Protein AF-A0A2V8QZP0-F1 (afdb_monomer)

Solvent-accessible surface area (backbone atoms only — not comparable to full-atom values): 11797 Å² total; per-residue (Å²): 139,81,80,76,81,73,73,75,82,73,82,75,79,54,75,49,91,74,55,68,73,47,36,51,50,30,54,48,56,40,42,77,55,70,43,57,83,94,35,52,32,33,39,36,28,61,41,45,89,86,28,55,39,43,38,50,56,42,67,41,54,9,53,29,50,39,47,37,36,76,74,65,54,32,34,52,33,34,44,45,53,58,92,28,34,65,52,49,50,50,18,44,68,59,24,88,65,75,49,36,79,39,35,47,73,50,57,72,71,51,45,45,17,42,33,50,70,27,51,31,36,42,31,25,82,46,72,68,46,44,46,22,25,22,38,71,15,32,29,44,32,39,42,26,28,57,56,61,95,82,67,53,48,54,37,96,54,49,43,83,46,72,40,72,48,95,73,46,63,57,66,50,44,62,61,93,73,82,51,55,27,39,71,64,57,49,36,67,60,54,41,55,52,49,50,53,54,46,54,77,64,66,82,52,77,75,58,54,64,61,58,67,77,70,112

Sequence (215 aa):
LDGSSSSEPGEPRISLEVSERRQDFARGLLREHGARLERPLVALCPGSTNSRAKRWPAERFAALADMLVERAGAEVFLVGAGEELDVSREVARGMRNRPAVLTGRTDLAQTAALLSVADLLVTNDTGPAHVAAAVGCPVVVIFGPTNPATTRPLSPLAEVVRRPPDCAPCMLRDCPIDHRCMTAITAEEVFGRSLAALGARGVSRDSRRKLEVAR

Radius of gyration: 18.01 Å; Cα contacts (8 Å, |Δi|>4): 389; chains: 1; bounding box: 65×31×57 Å

Secondary structure (DSSP, 8-state):
------PPPPPPPP-----HHHHHHHHHHHHHTT--TTS-EEEEE---SS-GGG---HHHHHHHHHHHHHHH-PEEEE---GGGHHHHHHHHHH-SSPPEE-TTSS-HHHHHHHHHH-SEEEEESSHHHHHHHHTT--EEEEESSS-HHHHS---TTEEEEE---TT-S---SS-SS--HHHHTS-HHHHHHHHHHHHHHTTT-HHHHHHHHS--

Foldseek 3Di:
DDDPPPDDPDFDAAADDADPVLLVVLVVVQVVLPADLVAAEEEEEQDDDQAPLQRQQLLLLQVLVQCCCPPRVYAYEYEEAQSRQVSLVSNQVNHPDHHHYCYNVDDPSSLLSNLLSHQEYEYELDDSQQSNSRSVHQYEYEDFQDDCVVRHHPHPSYHYDWDYDPCHVVVHSDDPDDSCGNVVGGSVNSNVVVVVSSVVVPDPPVPVVVVVVVD

Nearest PDB structures (foldseek):
  1psw-assembly1_A  TM=8.890E-01  e=3.751E-13  Escherichia coli
  3tov-assembly2_B  TM=8.920E-01  e=7.766E-13  Veillonella parvula DSM 2008
  3tov-assembly1_A  TM=8.521E-01  e=1.708E-12  Veillonella parvula DSM 2008
  3ot5-assembly5_A  TM=6.742E-01  e=9.490E-04  Listeria monocytogenes EGD-e
  3ot5-assembly6_D  TM=6.690E-01  e=9.490E-04  Listeria monocytogenes EGD-e

Mean predicted aligned error: 6.4 Å

Structure (mmCIF, N/CA/C/O backbone):
data_AF-A0A2V8QZP0-F1
#
_entry.id   AF-A0A2V8QZP0-F1
#
loop_
_atom_site.group_PDB
_atom_site.id
_atom_site.type_symbol
_atom_site.label_atom_id
_atom_site.label_alt_id
_atom_site.label_comp_id
_atom_site.label_asym_id
_atom_site.label_entity_id
_atom_site.label_seq_id
_atom_site.pdbx_PDB_ins_code
_atom_site.Cartn_x
_atom_site.Cartn_y
_atom_site.Cartn_z
_atom_site.occupancy
_atom_site.B_iso_or_equiv
_atom_site.auth_seq_id
_atom_site.auth_comp_id
_atom_site.auth_asym_id
_atom_site.auth_atom_id
_atom_site.pdbx_PDB_model_num
ATOM 1 N N . LEU A 1 1 ? 46.393 0.244 24.834 1.00 40.06 1 LEU A N 1
ATOM 2 C CA . LEU A 1 1 ? 45.840 0.060 23.471 1.00 40.06 1 LEU A CA 1
ATOM 3 C C . LEU A 1 1 ? 44.415 -0.426 23.638 1.00 40.06 1 LEU A C 1
ATOM 5 O O . LEU A 1 1 ? 44.126 -1.615 23.581 1.00 40.06 1 LEU A O 1
ATOM 9 N N . ASP A 1 2 ? 43.561 0.518 23.979 1.00 36.75 2 ASP A N 1
ATOM 10 C CA . ASP A 1 2 ? 42.253 0.302 24.558 1.00 36.75 2 ASP A CA 1
ATOM 11 C C . ASP A 1 2 ? 41.301 0.588 23.403 1.00 36.75 2 ASP A C 1
ATOM 13 O O . ASP A 1 2 ? 41.035 1.738 23.060 1.00 36.75 2 ASP A O 1
ATOM 17 N N . GLY A 1 3 ? 40.923 -0.481 22.701 1.00 40.66 3 GLY A N 1
ATOM 18 C CA . GLY A 1 3 ? 40.009 -0.419 21.572 1.00 40.66 3 GLY A CA 1
ATOM 19 C C . GLY A 1 3 ? 38.643 0.033 22.060 1.00 40.66 3 GLY A C 1
ATOM 20 O O . GLY A 1 3 ? 37.865 -0.765 22.582 1.00 40.66 3 GLY A O 1
ATOM 21 N N . SER A 1 4 ? 38.363 1.322 21.904 1.00 43.34 4 SER A N 1
ATOM 22 C CA . SER A 1 4 ? 37.028 1.875 22.027 1.00 43.34 4 SER A CA 1
ATOM 23 C C . SER A 1 4 ? 36.129 1.190 20.999 1.00 43.34 4 SER A C 1
ATOM 25 O O . SER A 1 4 ? 36.206 1.429 19.798 1.00 43.34 4 SER A O 1
ATOM 27 N N . SER A 1 5 ? 35.270 0.305 21.501 1.00 46.94 5 SER A N 1
ATOM 28 C CA . SER A 1 5 ? 34.073 -0.172 20.818 1.00 46.94 5 SER A CA 1
ATOM 29 C C . SER A 1 5 ? 33.200 1.041 20.492 1.00 46.94 5 SER A C 1
ATOM 31 O O . SER A 1 5 ? 32.359 1.455 21.294 1.00 46.94 5 SER A O 1
ATOM 33 N N . SER A 1 6 ? 33.424 1.636 19.324 1.00 41.91 6 SER A N 1
ATOM 34 C CA . SER A 1 6 ? 32.504 2.576 18.701 1.00 41.91 6 SER A CA 1
ATOM 35 C C . SER A 1 6 ? 31.184 1.842 18.468 1.00 41.91 6 SER A C 1
ATOM 37 O O . SER A 1 6 ? 31.080 1.010 17.568 1.00 41.91 6 SER A O 1
ATOM 39 N N . SER A 1 7 ? 30.196 2.102 19.322 1.00 46.09 7 SER A N 1
ATOM 40 C CA . SER A 1 7 ? 28.816 1.714 19.056 1.00 46.09 7 SER A CA 1
ATOM 41 C C . SER A 1 7 ? 28.390 2.412 17.770 1.00 46.09 7 SER A C 1
ATOM 43 O O . SER A 1 7 ? 28.508 3.633 17.653 1.00 46.09 7 SER A O 1
ATOM 45 N N . GLU A 1 8 ? 27.957 1.638 16.776 1.00 50.88 8 GLU A N 1
ATOM 46 C CA . GLU A 1 8 ? 27.361 2.225 15.584 1.00 50.88 8 GLU A CA 1
ATOM 47 C C . GLU A 1 8 ? 26.166 3.092 16.014 1.00 50.88 8 GLU A C 1
ATOM 49 O O . GLU A 1 8 ? 25.355 2.646 16.836 1.00 50.88 8 GLU A O 1
ATOM 54 N N . PRO A 1 9 ? 26.046 4.339 15.524 1.00 54.78 9 PRO A N 1
ATOM 55 C CA . PRO A 1 9 ? 24.895 5.169 15.837 1.00 54.78 9 PRO A CA 1
ATOM 56 C C . PRO A 1 9 ? 23.624 4.446 15.378 1.00 54.78 9 PRO A C 1
ATOM 58 O O . PRO A 1 9 ? 23.475 4.120 14.202 1.00 54.78 9 PRO A O 1
ATOM 61 N N . GLY A 1 10 ? 22.728 4.159 16.328 1.00 67.50 10 GLY A N 1
ATOM 62 C CA . GLY A 1 10 ? 21.487 3.438 16.059 1.00 67.50 10 GLY A CA 1
ATOM 63 C C . GLY A 1 10 ? 20.650 4.127 14.980 1.00 67.50 10 GLY A C 1
ATOM 64 O O . GLY A 1 10 ? 20.588 5.355 14.923 1.00 67.50 10 GLY A O 1
ATOM 65 N N . GLU A 1 11 ? 20.004 3.329 14.128 1.00 72.00 11 GLU A N 1
ATOM 66 C CA . GLU A 1 11 ? 19.194 3.827 13.014 1.00 72.00 11 GLU A CA 1
ATOM 67 C C . GLU A 1 11 ? 18.140 4.853 13.493 1.00 72.00 11 GLU A C 1
ATOM 69 O O . GLU A 1 11 ? 17.426 4.583 14.471 1.00 72.00 11 GLU A O 1
ATOM 74 N N . PRO A 1 12 ? 18.030 6.033 12.844 1.00 77.81 12 PRO A N 1
ATOM 75 C CA . PRO A 1 12 ? 17.095 7.069 13.260 1.00 77.81 12 PRO A CA 1
ATOM 76 C C . PRO A 1 12 ? 15.652 6.559 13.277 1.00 77.81 12 PRO A C 1
ATOM 78 O O . PRO A 1 12 ? 15.183 5.910 12.342 1.00 77.81 12 PRO A O 1
ATOM 81 N N . ARG A 1 13 ? 14.929 6.887 14.354 1.00 78.25 13 ARG A N 1
ATOM 82 C CA . ARG A 1 13 ? 13.517 6.531 14.530 1.00 78.25 13 ARG A CA 1
ATOM 83 C C . ARG A 1 13 ? 12.633 7.711 14.161 1.00 78.25 13 ARG A C 1
ATOM 85 O O . ARG A 1 13 ? 12.746 8.778 14.757 1.00 78.25 13 ARG A O 1
ATOM 92 N N . ILE A 1 14 ? 11.740 7.498 13.202 1.00 87.06 14 ILE A N 1
ATOM 93 C CA . ILE A 1 14 ? 10.705 8.464 12.831 1.00 87.06 14 ILE A CA 1
ATOM 94 C C . ILE A 1 14 ? 9.436 8.094 13.598 1.00 87.06 14 ILE A C 1
ATOM 96 O O . ILE A 1 14 ? 9.020 6.938 13.564 1.00 87.06 14 ILE A O 1
ATOM 100 N N . SER A 1 15 ? 8.816 9.062 14.270 1.00 93.06 15 SER A N 1
ATOM 101 C CA . SER A 1 15 ? 7.523 8.876 14.928 1.00 93.06 15 SER A CA 1
ATOM 102 C C . SER A 1 15 ? 6.573 10.040 14.651 1.00 93.06 15 SER A C 1
ATOM 104 O O . SER A 1 15 ? 6.988 11.191 14.510 1.00 93.06 15 SER A O 1
ATOM 106 N N . LEU A 1 16 ? 5.282 9.727 14.562 1.00 94.50 16 LEU A N 1
ATOM 107 C CA . LEU A 1 16 ? 4.189 10.684 14.450 1.00 94.50 16 LEU A CA 1
ATOM 108 C C . LEU A 1 16 ? 3.042 10.229 15.351 1.00 94.50 16 LEU A C 1
ATOM 110 O O . LEU A 1 16 ? 2.446 9.174 15.132 1.00 94.50 16 LEU A O 1
ATOM 114 N N . GLU A 1 17 ? 2.704 11.046 16.343 1.00 95.19 17 GLU A N 1
ATOM 115 C CA . GLU A 1 17 ? 1.567 10.774 17.217 1.00 95.19 17 GLU A CA 1
ATOM 116 C C . GLU A 1 17 ? 0.247 11.164 16.545 1.00 95.19 17 GLU A C 1
ATOM 118 O O . GLU A 1 17 ? 0.087 12.253 15.986 1.00 95.19 17 GLU A O 1
ATOM 123 N N . VAL A 1 18 ? -0.731 10.262 16.622 1.00 97.06 18 VAL A N 1
ATOM 124 C CA . VAL A 1 18 ? -2.088 10.488 16.120 1.00 97.06 18 VAL A CA 1
ATOM 125 C C . VAL A 1 18 ? -3.048 10.462 17.300 1.00 97.06 18 VAL A C 1
ATOM 127 O O . VAL A 1 18 ? -3.225 9.418 17.927 1.00 97.06 18 VAL A O 1
ATOM 130 N N . SER A 1 19 ? -3.693 11.599 17.569 1.00 97.88 19 SER A N 1
ATOM 131 C CA . SER A 1 19 ? -4.652 11.742 18.669 1.00 97.88 19 SER A CA 1
ATOM 132 C C . SER A 1 19 ? -5.837 10.781 18.555 1.00 97.88 19 SER A C 1
ATOM 134 O O . SER A 1 19 ? -6.269 10.443 17.451 1.00 97.88 19 SER A O 1
ATOM 136 N N . GLU A 1 20 ? -6.423 10.407 19.693 1.00 97.75 20 GLU A N 1
ATOM 137 C CA . GLU A 1 20 ? -7.605 9.534 19.755 1.00 97.75 20 GLU A CA 1
ATOM 138 C C . GLU A 1 20 ? -8.746 10.036 18.870 1.00 97.75 20 GLU A C 1
ATOM 140 O O . GLU A 1 20 ? -9.264 9.281 18.055 1.00 97.75 20 GLU A O 1
ATOM 145 N N . ARG A 1 21 ? -9.041 11.344 18.905 1.00 98.31 21 ARG A N 1
ATOM 146 C CA . ARG A 1 21 ? -10.053 11.967 18.036 1.00 98.31 21 ARG A CA 1
ATOM 147 C C . ARG A 1 21 ? -9.825 11.673 16.548 1.00 98.31 21 ARG A C 1
ATOM 149 O O . ARG A 1 21 ? -10.784 11.462 15.808 1.00 98.31 21 ARG A O 1
ATOM 156 N N . ARG A 1 22 ? -8.569 11.684 16.085 1.00 98.25 22 ARG A N 1
ATOM 157 C CA . ARG A 1 22 ? -8.230 11.365 14.687 1.00 98.25 22 ARG A CA 1
ATOM 158 C C . ARG A 1 22 ? -8.355 9.869 14.411 1.00 98.25 22 ARG A C 1
ATOM 160 O O . ARG A 1 22 ? -8.855 9.493 13.355 1.00 98.25 22 ARG A O 1
ATOM 167 N N . GLN A 1 23 ? -7.955 9.022 15.355 1.00 98.31 23 GLN A N 1
ATOM 168 C CA . GLN A 1 23 ? -8.141 7.577 15.233 1.00 98.31 23 GLN A CA 1
ATOM 169 C C .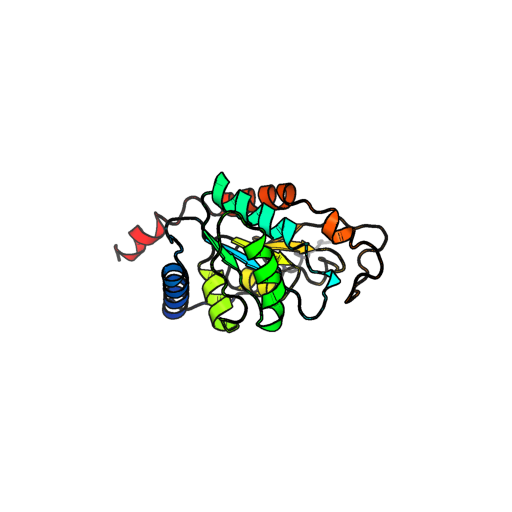 GLN A 1 23 ? -9.630 7.192 15.190 1.00 98.31 23 GLN A C 1
ATOM 171 O O . GLN A 1 23 ? -10.025 6.334 14.405 1.00 98.31 23 GLN A O 1
ATOM 176 N N . ASP A 1 24 ? -10.475 7.848 15.984 1.00 98.31 24 ASP A N 1
ATOM 177 C CA . ASP A 1 24 ? -11.920 7.616 15.995 1.00 98.31 24 ASP A CA 1
ATOM 178 C C . ASP A 1 24 ? -12.590 8.094 14.715 1.00 98.31 24 ASP A C 1
ATOM 180 O O . ASP A 1 24 ? -13.448 7.388 14.183 1.00 98.31 24 ASP A O 1
ATOM 184 N N . PHE A 1 25 ? -12.142 9.225 14.164 1.00 98.31 25 PHE A N 1
ATOM 185 C CA . PHE A 1 25 ? -12.517 9.635 12.813 1.00 98.31 25 PHE A CA 1
ATOM 186 C C . PHE A 1 25 ? -12.185 8.538 11.791 1.00 98.31 25 PHE A C 1
ATOM 188 O O . PHE A 1 25 ? -13.056 8.143 11.020 1.00 98.31 25 PHE A O 1
ATOM 195 N N . ALA A 1 26 ? -10.963 7.997 11.813 1.00 98.56 26 ALA A N 1
ATOM 196 C CA . ALA A 1 26 ? -10.543 6.946 10.888 1.00 98.56 26 ALA A CA 1
ATOM 197 C C . ALA A 1 26 ? -11.390 5.669 11.027 1.00 98.56 26 ALA A C 1
ATOM 199 O O . ALA A 1 26 ? -11.868 5.127 10.031 1.00 98.56 26 ALA A O 1
ATOM 200 N N . ARG A 1 27 ? -11.647 5.217 12.261 1.00 98.50 27 ARG A N 1
ATOM 201 C CA . ARG A 1 27 ? -12.537 4.076 12.544 1.00 98.50 27 ARG A CA 1
ATOM 202 C C . ARG A 1 27 ? -13.970 4.335 12.078 1.00 98.50 27 ARG A C 1
ATOM 204 O O . ARG A 1 27 ? -14.604 3.428 11.544 1.00 98.50 27 ARG A O 1
ATOM 211 N N . GLY A 1 28 ? -14.480 5.549 12.283 1.00 98.44 28 GLY A N 1
ATOM 212 C CA . GLY A 1 28 ? -15.799 5.975 11.818 1.00 98.44 28 GLY A CA 1
ATOM 213 C C . GLY A 1 28 ? -15.907 5.927 10.298 1.00 98.44 28 GLY A C 1
ATOM 214 O O . GLY A 1 28 ? -16.814 5.282 9.779 1.00 98.44 28 GLY A O 1
ATOM 215 N N . LEU A 1 29 ? -14.928 6.509 9.602 1.00 98.38 29 LEU A N 1
ATOM 216 C CA . LEU A 1 29 ? -14.854 6.506 8.144 1.00 98.38 29 LEU A CA 1
ATOM 217 C C . LEU A 1 29 ? -14.801 5.078 7.584 1.00 98.38 29 LEU A C 1
ATOM 219 O O . LEU A 1 29 ? -15.512 4.764 6.635 1.00 98.38 29 LEU A O 1
ATOM 223 N N . LEU A 1 30 ? -14.003 4.191 8.183 1.00 98.31 30 LEU A N 1
ATOM 224 C CA . LEU A 1 30 ? -13.930 2.788 7.765 1.00 98.31 30 LEU A CA 1
ATOM 225 C C . LEU A 1 30 ? -15.268 2.055 7.960 1.00 98.31 30 LEU A C 1
ATOM 227 O O . LEU A 1 30 ? -15.710 1.357 7.046 1.00 98.31 30 LEU A O 1
ATOM 231 N N . ARG A 1 31 ? -15.951 2.249 9.099 1.00 97.81 31 ARG A N 1
ATOM 232 C CA . ARG A 1 31 ? -17.287 1.663 9.335 1.00 97.81 31 ARG A CA 1
ATOM 233 C C . ARG A 1 31 ? -18.337 2.181 8.361 1.00 97.81 31 ARG A C 1
ATOM 235 O O . ARG A 1 31 ? -19.138 1.392 7.874 1.00 97.81 31 ARG A O 1
ATOM 242 N N . GLU A 1 32 ? -18.328 3.479 8.063 1.00 97.56 32 GLU A N 1
ATOM 243 C CA . GLU A 1 32 ? -19.230 4.088 7.075 1.00 97.56 32 GLU A CA 1
ATOM 244 C C . GLU A 1 32 ? -19.082 3.427 5.695 1.00 97.56 32 GLU A C 1
ATOM 246 O O . GLU A 1 32 ? -20.052 3.297 4.953 1.00 97.56 32 GLU A O 1
ATOM 251 N N . HIS A 1 33 ? -17.881 2.931 5.385 1.00 96.69 33 HIS A N 1
ATOM 252 C CA . HIS A 1 33 ? -17.576 2.212 4.149 1.00 96.69 33 HIS A CA 1
ATOM 253 C C . HIS A 1 33 ? -17.658 0.683 4.285 1.00 96.69 33 HIS A C 1
ATOM 255 O O . HIS A 1 33 ? -17.172 -0.035 3.414 1.00 96.69 33 HIS A O 1
ATOM 261 N N . GLY A 1 34 ? -18.291 0.180 5.349 1.00 94.75 34 GLY A N 1
ATOM 262 C CA . GLY A 1 34 ? -18.627 -1.235 5.518 1.00 94.75 34 GLY A CA 1
ATOM 263 C C . GLY A 1 34 ? -17.557 -2.101 6.185 1.00 94.75 34 GLY A C 1
ATOM 264 O O . GLY A 1 34 ? -17.762 -3.308 6.302 1.00 94.75 34 GLY A O 1
ATOM 265 N N . ALA A 1 35 ? -16.445 -1.525 6.653 1.00 96.25 35 ALA A N 1
ATOM 266 C CA . ALA A 1 35 ? -15.401 -2.300 7.318 1.00 96.25 35 ALA A CA 1
ATOM 267 C C . ALA A 1 35 ? -15.848 -2.778 8.711 1.00 96.25 35 ALA A C 1
ATOM 269 O O . ALA A 1 35 ? -16.302 -1.992 9.550 1.00 96.25 35 ALA A O 1
ATOM 270 N N . ARG A 1 36 ? -15.644 -4.067 8.988 1.00 96.25 36 ARG A N 1
ATOM 271 C CA . ARG A 1 36 ? -15.791 -4.674 10.321 1.00 96.25 36 ARG A CA 1
ATOM 272 C C . ARG A 1 36 ? -14.497 -4.509 11.112 1.00 96.25 36 ARG A C 1
ATOM 274 O O . ARG A 1 36 ? -13.497 -5.153 10.809 1.00 96.25 36 ARG A O 1
ATOM 281 N N . LEU A 1 37 ? -14.503 -3.648 12.126 1.00 95.31 37 LEU A N 1
ATOM 282 C CA . LEU A 1 37 ? -13.277 -3.254 12.836 1.00 95.31 37 LEU A CA 1
ATOM 283 C C . LEU A 1 37 ? -12.700 -4.339 13.756 1.00 95.31 37 LEU A C 1
ATOM 285 O O . LEU A 1 37 ? -11.592 -4.187 14.265 1.00 95.31 37 LEU A O 1
ATOM 289 N N . GLU A 1 38 ? -13.448 -5.412 13.994 1.00 94.75 38 GLU A N 1
ATOM 290 C CA . GLU A 1 38 ? -13.000 -6.588 14.742 1.00 94.75 38 GLU A CA 1
ATOM 291 C C . GLU A 1 38 ? -12.061 -7.470 13.905 1.00 94.75 38 GLU A C 1
ATOM 293 O O . GLU A 1 38 ? -11.376 -8.338 14.447 1.00 94.75 38 GLU A O 1
ATOM 298 N N . ARG A 1 39 ? -12.032 -7.260 12.584 1.00 95.88 39 ARG A N 1
ATOM 299 C CA . ARG A 1 39 ? -11.162 -7.963 11.640 1.00 95.88 39 ARG A CA 1
ATOM 300 C C . ARG A 1 39 ? -9.858 -7.195 11.414 1.00 95.88 39 ARG A C 1
ATOM 302 O O . ARG A 1 39 ? -9.819 -5.985 11.640 1.00 95.88 39 ARG A O 1
ATOM 309 N N . PRO A 1 40 ? -8.797 -7.864 10.929 1.00 98.00 40 PRO A N 1
ATOM 310 C CA . PRO A 1 40 ? -7.577 -7.178 10.522 1.00 98.00 40 PRO A CA 1
ATOM 311 C C . PRO A 1 40 ? -7.869 -6.117 9.455 1.00 98.00 40 PRO A C 1
ATOM 313 O O . PRO A 1 40 ? -8.450 -6.427 8.416 1.00 98.00 40 PRO A O 1
ATOM 316 N N . LEU A 1 41 ? -7.461 -4.876 9.701 1.00 98.62 41 LEU A N 1
ATOM 317 C CA . LEU A 1 41 ? -7.643 -3.759 8.777 1.00 98.62 41 LEU A CA 1
ATOM 318 C C . LEU A 1 41 ? -6.396 -3.619 7.898 1.00 98.62 41 LEU A C 1
ATOM 320 O O . LEU A 1 41 ? -5.323 -3.297 8.409 1.00 98.62 41 LEU A O 1
ATOM 324 N N . VAL A 1 42 ? -6.516 -3.825 6.588 1.00 98.75 42 VAL A N 1
ATOM 325 C CA . VAL A 1 42 ? -5.375 -3.758 5.663 1.00 98.75 42 VAL A CA 1
ATOM 326 C C . VAL A 1 42 ? -5.565 -2.633 4.653 1.00 98.75 42 VAL A C 1
ATOM 328 O O . VAL A 1 42 ? -6.488 -2.646 3.838 1.00 98.75 42 VAL A O 1
ATOM 331 N N . ALA A 1 43 ? -4.655 -1.665 4.692 1.00 98.81 43 ALA A N 1
ATOM 332 C CA . ALA A 1 43 ? -4.574 -0.604 3.702 1.00 98.81 43 ALA A CA 1
ATOM 333 C C . ALA A 1 43 ? -3.760 -1.078 2.492 1.00 98.81 43 ALA A C 1
ATOM 335 O O . ALA A 1 43 ? -2.682 -1.653 2.657 1.00 98.81 43 ALA A O 1
ATOM 336 N N . LEU A 1 44 ? -4.219 -0.768 1.281 1.00 98.88 44 LEU A N 1
ATOM 337 C CA . LEU A 1 44 ? -3.412 -0.869 0.066 1.00 98.88 44 LEU A CA 1
ATOM 338 C C . LEU A 1 44 ? -3.224 0.519 -0.548 1.00 98.88 44 LEU A C 1
ATOM 340 O O . LEU A 1 44 ? -4.173 1.297 -0.655 1.00 98.88 44 LEU A O 1
ATOM 344 N N . CYS A 1 45 ? -2.006 0.815 -0.991 1.00 98.56 45 CYS A N 1
ATOM 345 C CA . CYS A 1 45 ? -1.689 2.033 -1.732 1.00 98.56 45 CYS A CA 1
ATOM 346 C C . CYS A 1 45 ? -1.055 1.662 -3.085 1.00 98.56 45 CYS A C 1
ATOM 348 O O . CYS A 1 45 ? 0.171 1.545 -3.185 1.00 98.56 45 CYS A O 1
ATOM 350 N N . PRO A 1 46 ? -1.878 1.443 -4.131 1.00 98.19 46 PRO A N 1
ATOM 351 C CA . PRO A 1 46 ? -1.399 1.002 -5.441 1.00 98.19 46 PRO A CA 1
ATOM 352 C C . PRO A 1 46 ? -0.818 2.140 -6.292 1.00 98.19 46 PRO A C 1
ATOM 354 O O . PRO A 1 46 ? -0.195 1.902 -7.328 1.00 98.19 46 PRO A O 1
ATOM 357 N N . GLY A 1 47 ? -1.019 3.383 -5.854 1.00 97.12 47 GLY A N 1
ATOM 358 C CA . GLY A 1 47 ? -0.604 4.597 -6.534 1.00 97.12 47 GLY A CA 1
ATOM 359 C C . GLY A 1 47 ? 0.902 4.846 -6.576 1.00 97.12 47 GLY A C 1
ATOM 360 O O . GLY A 1 47 ? 1.688 4.331 -5.779 1.00 97.12 47 GLY A O 1
ATOM 361 N N . SER A 1 48 ? 1.287 5.656 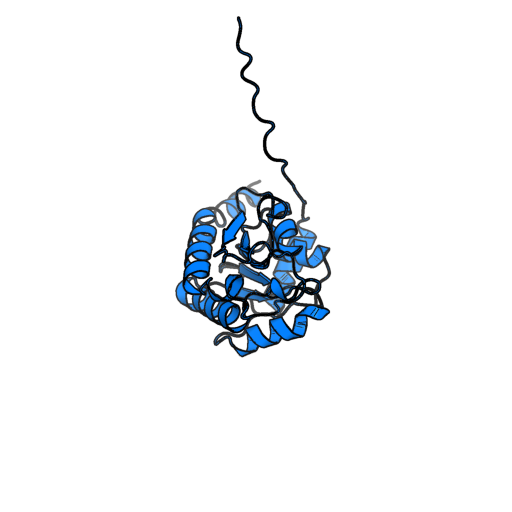-7.562 1.00 95.94 48 SER A N 1
ATOM 362 C CA . SER A 1 48 ? 2.504 6.467 -7.531 1.00 95.94 48 SER A CA 1
ATOM 363 C C . SER A 1 48 ? 2.382 7.561 -8.592 1.00 95.94 48 SER A C 1
ATOM 365 O O . SER A 1 48 ? 2.441 7.270 -9.793 1.00 95.94 48 SER A O 1
ATOM 367 N N . THR A 1 49 ? 2.155 8.812 -8.191 1.00 89.25 49 THR A N 1
ATOM 368 C CA . THR A 1 49 ? 1.980 9.941 -9.132 1.00 89.25 49 THR A CA 1
ATOM 369 C C . THR A 1 49 ? 3.270 10.296 -9.880 1.00 89.25 49 THR A C 1
ATOM 371 O O . THR A 1 49 ? 3.275 10.411 -11.107 1.00 89.25 49 THR A O 1
ATOM 374 N N . ASN A 1 50 ? 4.386 10.423 -9.156 1.00 85.31 50 ASN A N 1
ATOM 375 C CA . ASN A 1 50 ? 5.638 10.967 -9.700 1.00 85.31 50 ASN A CA 1
ATOM 376 C C . ASN A 1 50 ? 6.572 9.916 -10.318 1.00 85.31 50 ASN A C 1
ATOM 378 O O . ASN A 1 50 ? 7.561 10.283 -10.947 1.00 85.31 50 ASN A O 1
ATOM 382 N N . SER A 1 51 ? 6.277 8.622 -10.165 1.00 92.00 51 SER A N 1
ATOM 383 C CA . SER A 1 51 ? 7.058 7.532 -10.761 1.00 92.00 51 SER A CA 1
ATOM 384 C C . SER A 1 51 ? 6.161 6.326 -11.042 1.00 92.00 51 SER A C 1
ATOM 386 O O . SER A 1 51 ? 5.979 5.441 -10.210 1.00 92.00 51 SER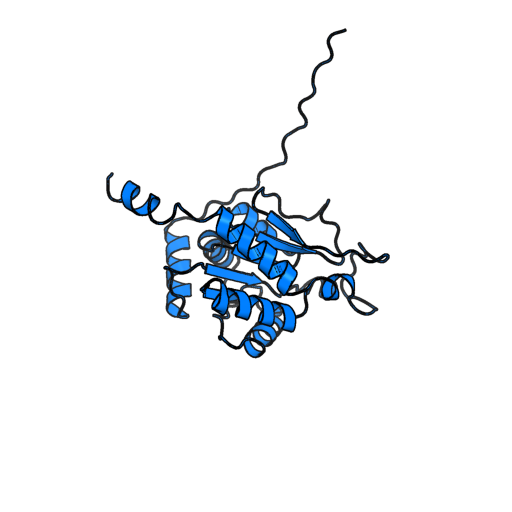 A O 1
ATOM 388 N N . ARG A 1 52 ? 5.582 6.281 -12.246 1.00 95.31 52 ARG A N 1
ATOM 389 C CA . ARG A 1 52 ? 4.731 5.166 -12.691 1.00 95.31 52 ARG A CA 1
ATOM 390 C C . ARG A 1 52 ? 5.492 3.840 -12.744 1.00 95.31 52 ARG A C 1
ATOM 392 O O . ARG A 1 52 ? 4.886 2.802 -12.511 1.00 95.31 52 ARG A O 1
ATOM 399 N N . ALA A 1 53 ? 6.811 3.877 -12.939 1.00 97.25 53 ALA A N 1
ATOM 400 C CA . ALA A 1 53 ? 7.696 2.714 -12.845 1.00 97.25 53 ALA A CA 1
ATOM 401 C C . ALA A 1 53 ? 7.767 2.084 -11.438 1.00 97.25 53 ALA A C 1
ATOM 403 O O . ALA A 1 53 ? 8.367 1.029 -11.272 1.00 97.25 53 ALA A O 1
ATOM 404 N N . LYS A 1 54 ? 7.209 2.725 -10.403 1.00 97.50 54 LYS A N 1
ATOM 405 C CA . LYS A 1 54 ? 7.056 2.120 -9.072 1.00 97.50 54 LYS A CA 1
ATOM 406 C C . LYS A 1 54 ? 5.733 1.389 -8.894 1.00 97.50 54 LYS A C 1
ATOM 408 O O . LYS A 1 54 ? 5.554 0.757 -7.860 1.00 97.50 54 LYS A O 1
ATOM 413 N N . ARG A 1 55 ? 4.781 1.524 -9.822 1.00 97.81 55 ARG A N 1
ATOM 414 C CA . ARG A 1 55 ? 3.445 0.947 -9.656 1.00 97.81 55 ARG A CA 1
ATOM 415 C C . ARG A 1 55 ? 3.520 -0.553 -9.864 1.00 97.81 55 ARG A C 1
ATOM 417 O O . ARG A 1 55 ? 3.745 -1.018 -10.981 1.00 97.81 55 ARG A O 1
ATOM 424 N N . TRP A 1 56 ? 3.322 -1.305 -8.790 1.00 98.62 56 TRP A N 1
ATOM 425 C CA . TRP A 1 56 ? 3.087 -2.732 -8.919 1.00 98.62 56 TRP A CA 1
ATOM 426 C C . TRP A 1 56 ? 1.760 -2.951 -9.666 1.00 98.62 56 TRP A C 1
ATOM 428 O O . TRP A 1 56 ? 0.828 -2.170 -9.447 1.00 98.62 56 TRP A O 1
ATOM 438 N N . PRO A 1 57 ? 1.665 -3.943 -10.572 1.00 98.44 57 PRO A N 1
ATOM 439 C CA . PRO A 1 57 ? 0.489 -4.100 -11.421 1.00 98.44 57 PRO A CA 1
ATOM 440 C C . PRO A 1 57 ? -0.821 -4.203 -10.626 1.00 98.44 57 PRO A C 1
ATOM 442 O O . PRO A 1 57 ? -0.884 -4.871 -9.587 1.00 98.44 57 PRO A O 1
ATOM 445 N N . ALA A 1 58 ? -1.870 -3.531 -11.107 1.00 98.50 58 ALA A N 1
ATOM 446 C CA . ALA A 1 58 ? -3.146 -3.415 -10.402 1.00 98.50 58 ALA A CA 1
ATOM 447 C C . ALA A 1 58 ? -3.816 -4.782 -10.197 1.00 98.50 58 ALA A C 1
ATOM 449 O O . ALA A 1 58 ? -4.369 -5.054 -9.131 1.00 98.50 58 ALA A O 1
ATOM 450 N N . GLU A 1 59 ? -3.692 -5.680 -11.172 1.00 98.56 59 GLU A N 1
ATOM 451 C CA . GLU A 1 59 ? -4.188 -7.051 -11.093 1.00 98.56 59 GLU A CA 1
ATOM 452 C C . GLU A 1 59 ? -3.526 -7.849 -9.960 1.00 98.56 59 GLU A C 1
ATOM 454 O O . GLU A 1 59 ? -4.160 -8.713 -9.354 1.00 98.56 59 GLU A O 1
ATOM 459 N N . ARG A 1 60 ? -2.276 -7.526 -9.602 1.00 98.69 60 ARG A N 1
ATOM 460 C CA . ARG A 1 60 ? -1.575 -8.182 -8.490 1.00 98.69 60 ARG A CA 1
ATOM 461 C C . ARG A 1 60 ? -2.003 -7.637 -7.141 1.00 98.69 60 ARG A C 1
ATOM 463 O O . ARG A 1 60 ? -2.169 -8.419 -6.208 1.00 98.69 60 ARG A O 1
ATOM 470 N N . PHE A 1 61 ? -2.251 -6.330 -7.048 1.00 98.81 61 PHE A N 1
ATOM 471 C CA . PHE A 1 61 ? -2.912 -5.755 -5.877 1.00 98.81 61 PHE A CA 1
ATOM 472 C C . PHE A 1 61 ? -4.305 -6.356 -5.674 1.00 98.81 61 PHE A C 1
ATOM 474 O O . PHE A 1 61 ? -4.643 -6.697 -4.544 1.00 98.81 61 PHE A O 1
ATOM 481 N N . ALA A 1 62 ? -5.084 -6.540 -6.742 1.00 98.75 62 ALA A N 1
ATOM 482 C CA . ALA A 1 62 ? -6.403 -7.161 -6.662 1.00 98.75 62 ALA A CA 1
ATOM 483 C C . ALA A 1 62 ? -6.327 -8.620 -6.181 1.00 98.75 62 ALA A C 1
ATOM 485 O O . ALA A 1 62 ? -7.020 -8.995 -5.236 1.00 98.75 62 ALA A O 1
ATOM 486 N N . ALA A 1 63 ? -5.425 -9.422 -6.758 1.00 98.69 63 ALA A N 1
ATOM 487 C CA . ALA A 1 63 ? -5.203 -10.806 -6.337 1.00 98.69 63 ALA A CA 1
ATOM 488 C C . ALA A 1 63 ? -4.730 -10.909 -4.875 1.00 98.69 63 ALA A C 1
ATOM 490 O O . ALA A 1 63 ? -5.216 -11.753 -4.118 1.00 98.69 63 ALA A O 1
ATOM 491 N N . LEU A 1 64 ? -3.816 -10.028 -4.455 1.00 98.81 64 LEU A N 1
ATOM 492 C CA . LEU A 1 64 ? -3.384 -9.913 -3.062 1.00 98.81 64 LEU A CA 1
ATOM 493 C C . LEU A 1 64 ? -4.561 -9.588 -2.140 1.00 98.81 64 LEU A C 1
ATOM 495 O O . LEU A 1 64 ? -4.727 -10.232 -1.104 1.00 98.81 64 LEU A O 1
ATOM 499 N N . ALA A 1 65 ? -5.366 -8.595 -2.509 1.00 98.75 65 ALA A N 1
ATOM 500 C CA . ALA A 1 65 ? -6.502 -8.157 -1.718 1.00 98.75 65 ALA A CA 1
ATOM 501 C C . ALA A 1 65 ? -7.528 -9.278 -1.527 1.00 98.75 65 ALA A C 1
ATOM 503 O O . ALA A 1 65 ? -7.967 -9.517 -0.403 1.00 98.75 65 ALA A O 1
ATOM 504 N N . ASP A 1 66 ? -7.847 -10.017 -2.591 1.00 98.62 66 ASP A N 1
ATOM 505 C CA . ASP A 1 66 ? -8.741 -11.169 -2.503 1.00 98.62 66 ASP A CA 1
ATOM 506 C C . ASP A 1 66 ? -8.174 -12.257 -1.578 1.00 98.62 66 ASP A C 1
ATOM 508 O O . ASP A 1 66 ? -8.898 -12.767 -0.726 1.00 98.62 66 ASP A O 1
ATOM 512 N N . MET A 1 67 ? -6.872 -12.567 -1.659 1.00 98.56 67 MET A N 1
ATOM 513 C CA . MET A 1 67 ? -6.246 -13.515 -0.727 1.00 98.56 67 MET A CA 1
ATOM 514 C C . MET A 1 67 ? -6.302 -13.035 0.729 1.00 98.56 67 MET A C 1
ATOM 516 O O . MET A 1 67 ? -6.554 -13.842 1.624 1.00 98.56 67 MET A O 1
ATOM 520 N N . LEU A 1 68 ? -6.088 -11.743 0.990 1.00 98.44 68 LEU A N 1
ATOM 521 C CA . LEU A 1 68 ? -6.194 -11.165 2.335 1.00 98.44 68 LEU A CA 1
ATOM 522 C C . LEU A 1 68 ? -7.619 -11.279 2.889 1.00 98.44 68 LEU A C 1
ATOM 524 O O . LEU A 1 68 ? -7.801 -11.677 4.041 1.00 98.44 68 LEU A O 1
ATOM 528 N N . VAL A 1 69 ? -8.631 -10.990 2.072 1.00 97.94 69 VAL A N 1
ATOM 529 C CA . VAL A 1 69 ? -10.036 -11.117 2.479 1.00 97.94 69 VAL A CA 1
ATOM 530 C C . VAL A 1 69 ? -10.399 -12.580 2.733 1.00 97.94 69 VAL A C 1
ATOM 532 O O . VAL A 1 69 ? -10.919 -12.914 3.798 1.00 97.94 69 VAL A O 1
ATOM 535 N N . GLU A 1 70 ? -10.106 -13.469 1.787 1.00 97.50 70 GLU A N 1
ATOM 536 C CA . GLU A 1 70 ? -10.582 -14.857 1.811 1.00 97.50 70 GLU A CA 1
ATOM 537 C C . GLU A 1 70 ? -9.814 -15.737 2.797 1.00 97.50 70 GLU A C 1
ATOM 539 O O . GLU A 1 70 ? -10.401 -16.611 3.432 1.00 97.50 70 GLU A O 1
ATOM 544 N N . ARG A 1 71 ? -8.502 -15.520 2.932 1.00 97.00 71 ARG A N 1
ATOM 545 C CA . ARG A 1 71 ? -7.618 -16.416 3.692 1.00 97.00 71 ARG A CA 1
ATOM 546 C C . ARG A 1 71 ? -7.171 -15.837 5.027 1.00 97.00 71 ARG A C 1
ATOM 548 O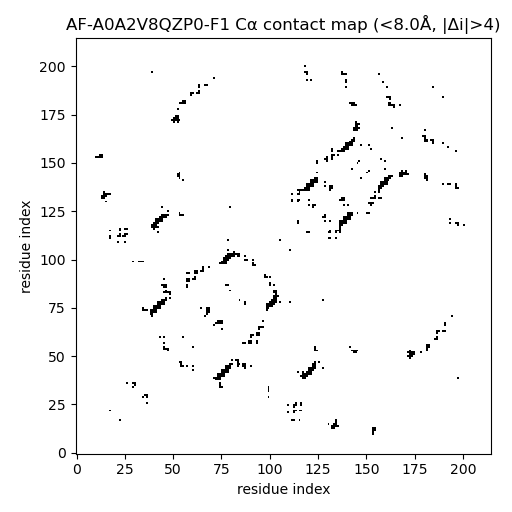 O . ARG A 1 71 ? -6.862 -16.612 5.925 1.00 97.00 71 ARG A O 1
ATOM 555 N N . ALA A 1 72 ? -7.122 -14.510 5.164 1.00 95.62 72 ALA A N 1
ATOM 556 C CA . ALA A 1 72 ? -6.783 -13.844 6.426 1.00 95.62 72 ALA A CA 1
ATOM 557 C C . ALA A 1 72 ? -8.002 -13.204 7.113 1.00 95.62 72 ALA A C 1
ATOM 559 O O . ALA A 1 72 ? -7.878 -12.690 8.223 1.00 95.62 72 ALA A O 1
ATOM 560 N N . GLY A 1 73 ? -9.178 -13.226 6.471 1.00 96.69 73 GLY A N 1
ATOM 561 C CA . GLY A 1 73 ? -10.394 -12.620 7.011 1.00 96.69 73 GLY A CA 1
ATOM 562 C C . GLY A 1 73 ? -10.293 -11.103 7.170 1.00 96.69 73 GLY A C 1
ATOM 563 O O . GLY A 1 73 ? -10.998 -10.547 8.010 1.00 96.69 73 GLY A O 1
ATOM 564 N N . ALA A 1 74 ? -9.405 -10.447 6.418 1.00 97.62 74 ALA A N 1
ATOM 565 C CA . ALA A 1 74 ? -9.132 -9.022 6.542 1.00 97.62 74 ALA A CA 1
ATOM 566 C C . ALA A 1 74 ? -10.226 -8.148 5.905 1.00 97.62 74 ALA A C 1
ATOM 568 O O . ALA A 1 74 ? -10.929 -8.567 4.985 1.00 97.62 74 ALA A O 1
ATOM 569 N N . GLU A 1 75 ? -10.321 -6.905 6.368 1.00 98.06 75 GLU A N 1
ATOM 570 C CA . GLU A 1 75 ? -11.027 -5.815 5.696 1.00 98.06 75 GLU A CA 1
ATOM 571 C C . GLU A 1 75 ? -10.010 -4.974 4.929 1.00 98.06 75 GLU A C 1
ATOM 573 O O . GLU A 1 75 ? -9.090 -4.401 5.519 1.00 98.06 75 GLU A O 1
ATOM 578 N N . VAL A 1 76 ? -10.168 -4.907 3.608 1.00 98.62 76 VAL A N 1
ATOM 579 C CA . VAL A 1 76 ? -9.240 -4.197 2.724 1.00 98.62 76 VAL A CA 1
ATOM 580 C C . VAL A 1 76 ? -9.816 -2.846 2.311 1.00 98.62 76 VAL A C 1
ATOM 582 O O . VAL A 1 76 ? -10.968 -2.744 1.885 1.00 98.62 76 VAL A O 1
ATOM 585 N N . PHE A 1 77 ? -8.987 -1.807 2.373 1.00 98.75 77 PHE A N 1
ATOM 586 C CA . PHE A 1 77 ? -9.322 -0.473 1.881 1.00 98.75 77 PHE A CA 1
ATOM 587 C C . PHE A 1 77 ? -8.160 0.148 1.101 1.00 98.75 77 PHE A C 1
ATOM 589 O O . PHE A 1 77 ? -6.991 -0.120 1.372 1.00 98.75 77 PHE A O 1
ATOM 596 N N . LEU A 1 78 ? -8.484 0.980 0.111 1.00 98.75 78 LEU A N 1
ATOM 597 C CA . LEU A 1 78 ? -7.512 1.637 -0.761 1.00 98.75 78 LEU A CA 1
ATOM 598 C C . LEU A 1 78 ? -7.318 3.092 -0.339 1.00 98.75 78 LEU A C 1
ATOM 600 O O . LEU A 1 78 ? -8.295 3.828 -0.190 1.00 98.75 78 LEU A O 1
ATOM 604 N N . VAL A 1 79 ? -6.065 3.514 -0.204 1.00 98.56 79 VAL A N 1
ATOM 605 C CA . VAL A 1 79 ? -5.664 4.902 0.078 1.00 98.56 79 VAL A CA 1
ATOM 606 C C . VAL A 1 79 ? -4.750 5.425 -1.030 1.00 98.56 79 VAL A C 1
ATOM 608 O O . VAL A 1 79 ? -4.277 4.662 -1.869 1.00 98.56 79 VAL A O 1
ATOM 611 N N . GLY A 1 80 ? -4.549 6.740 -1.085 1.00 97.06 80 GLY A N 1
ATOM 612 C CA . GLY A 1 80 ? -3.703 7.394 -2.087 1.00 97.06 80 GLY A CA 1
ATOM 613 C C . GLY A 1 80 ? -4.189 8.802 -2.426 1.00 97.06 80 GLY A C 1
ATOM 614 O O . GLY A 1 80 ? -5.263 9.222 -1.979 1.00 97.06 80 GLY A O 1
ATOM 615 N N . ALA A 1 81 ? -3.407 9.517 -3.228 1.00 96.06 81 ALA A N 1
ATOM 616 C CA . ALA A 1 81 ? -3.747 10.855 -3.706 1.00 96.06 81 ALA A CA 1
ATOM 617 C C . ALA A 1 81 ? -4.889 10.822 -4.742 1.00 96.06 81 ALA A C 1
ATOM 619 O O . ALA A 1 81 ? -5.195 9.779 -5.320 1.00 96.06 81 ALA A O 1
ATOM 620 N N . GLY A 1 82 ? -5.533 11.964 -5.001 1.00 96.81 82 GLY A N 1
ATOM 621 C CA . GLY A 1 82 ? -6.657 12.040 -5.947 1.00 96.81 82 GLY A CA 1
ATOM 622 C C . GLY A 1 82 ? -6.274 11.645 -7.376 1.00 96.81 82 GLY A C 1
ATOM 623 O O . GLY A 1 82 ? -7.038 10.969 -8.061 1.00 96.81 82 GLY A O 1
ATOM 624 N N . GLU A 1 83 ? -5.051 11.972 -7.785 1.00 96.25 83 GLU A N 1
ATOM 625 C CA . GLU A 1 83 ? -4.456 11.633 -9.082 1.00 96.25 83 GLU A CA 1
ATOM 626 C C . GLU A 1 83 ? -4.202 10.124 -9.253 1.00 96.25 83 GLU A C 1
ATOM 628 O O . GLU A 1 83 ? -3.882 9.656 -10.347 1.00 96.25 83 GLU A O 1
ATOM 633 N N . GLU A 1 84 ? -4.336 9.347 -8.177 1.00 96.88 84 GLU A N 1
ATOM 634 C CA . GLU A 1 84 ? -4.132 7.897 -8.146 1.00 96.88 84 GLU A CA 1
ATOM 635 C C . GLU A 1 84 ? -5.465 7.130 -8.138 1.00 96.88 84 GLU A C 1
ATOM 637 O O . GLU A 1 84 ? -5.482 5.900 -8.078 1.00 96.88 84 GLU A O 1
ATOM 642 N N . LEU A 1 85 ? -6.600 7.832 -8.233 1.00 97.94 85 LEU A N 1
ATOM 643 C CA . LEU A 1 85 ? -7.926 7.219 -8.174 1.00 97.94 85 LEU A CA 1
ATOM 644 C C . LEU A 1 85 ? -8.154 6.182 -9.281 1.00 97.94 85 LEU A C 1
ATOM 646 O O . LEU A 1 85 ? -8.809 5.169 -9.036 1.00 97.94 85 LEU A O 1
ATOM 650 N N . ASP A 1 86 ? -7.610 6.402 -10.477 1.00 98.00 86 ASP A N 1
ATOM 651 C CA . ASP A 1 86 ? -7.803 5.482 -11.601 1.00 98.00 86 ASP A CA 1
ATOM 652 C C . ASP A 1 86 ? -7.173 4.112 -11.343 1.00 98.00 86 ASP A C 1
ATOM 654 O O . ASP A 1 86 ? -7.833 3.095 -11.560 1.00 98.00 86 ASP A O 1
ATOM 658 N N . VAL A 1 87 ? -5.957 4.066 -10.783 1.00 98.25 87 VAL A N 1
ATOM 659 C CA . VAL A 1 87 ? -5.312 2.787 -10.441 1.00 98.25 87 VAL A CA 1
ATOM 660 C C . VAL A 1 87 ? -6.019 2.107 -9.267 1.00 98.25 87 VAL A C 1
ATOM 662 O O . VAL A 1 87 ? -6.233 0.899 -9.298 1.00 98.25 87 VAL A O 1
ATOM 665 N N . SER A 1 88 ? -6.492 2.856 -8.267 1.00 98.44 88 SER A N 1
ATOM 666 C CA . SER A 1 88 ? -7.306 2.270 -7.193 1.00 98.44 88 SER A CA 1
ATOM 667 C C . SER A 1 88 ? -8.632 1.702 -7.705 1.00 98.44 88 SER A C 1
ATOM 669 O O . SER A 1 88 ? -9.082 0.654 -7.244 1.00 98.44 88 SER A O 1
ATOM 671 N N . ARG A 1 89 ? -9.267 2.350 -8.689 1.00 98.31 89 ARG A N 1
ATOM 672 C CA . ARG A 1 89 ? -10.474 1.822 -9.343 1.00 98.31 89 ARG A CA 1
ATOM 673 C C . ARG A 1 89 ? -10.183 0.576 -10.167 1.00 98.31 89 ARG A C 1
ATOM 675 O O . ARG A 1 89 ? -11.025 -0.315 -10.200 1.00 98.31 89 ARG A O 1
ATOM 682 N N . GLU A 1 90 ? -9.033 0.510 -10.826 1.00 98.50 90 GLU A N 1
ATOM 683 C CA . GLU A 1 90 ? -8.587 -0.682 -11.548 1.00 98.50 90 GLU A CA 1
ATOM 684 C C . GLU A 1 90 ? -8.417 -1.871 -10.596 1.00 98.50 90 GLU A C 1
ATOM 686 O O . GLU A 1 90 ? -9.026 -2.917 -10.823 1.00 98.50 90 GLU A O 1
ATOM 691 N N . VAL A 1 91 ? -7.724 -1.670 -9.469 1.00 98.75 91 VAL A N 1
ATOM 692 C CA . VAL A 1 91 ? -7.612 -2.673 -8.396 1.00 98.75 91 VAL A CA 1
ATOM 693 C C . VAL A 1 91 ? -8.998 -3.106 -7.917 1.00 98.75 91 VAL A C 1
ATOM 695 O O . VAL A 1 91 ? -9.316 -4.291 -7.938 1.00 98.75 91 VAL A O 1
ATOM 698 N N . ALA A 1 92 ? -9.862 -2.156 -7.550 1.00 98.44 92 ALA A N 1
ATOM 699 C CA . ALA A 1 92 ? -11.195 -2.457 -7.028 1.00 98.44 92 ALA A CA 1
ATOM 700 C C . ALA A 1 92 ? -12.098 -3.201 -8.030 1.00 98.44 92 ALA A C 1
ATOM 702 O O . ALA A 1 92 ? -12.956 -3.975 -7.611 1.00 98.44 92 ALA A O 1
ATOM 703 N N . ARG A 1 93 ? -11.931 -2.976 -9.342 1.00 98.25 93 ARG A N 1
ATOM 704 C CA . ARG A 1 93 ? -12.648 -3.715 -10.398 1.00 98.25 93 ARG A CA 1
ATOM 705 C C . ARG A 1 93 ? -12.120 -5.135 -10.584 1.00 98.25 93 ARG A C 1
ATOM 707 O O . ARG A 1 93 ? -12.899 -5.999 -10.970 1.00 98.25 93 ARG A O 1
ATOM 714 N N . GLY A 1 94 ? -10.828 -5.357 -10.346 1.00 98.00 94 GLY A N 1
ATOM 715 C CA . GLY A 1 94 ? -10.201 -6.677 -10.430 1.00 98.00 94 GLY A CA 1
ATOM 716 C C . GLY A 1 94 ? -10.465 -7.572 -9.216 1.00 98.00 94 GLY A C 1
ATOM 717 O O . GLY A 1 94 ? -10.247 -8.776 -9.302 1.00 98.00 94 GLY A O 1
ATOM 718 N N . MET A 1 95 ? -10.920 -7.003 -8.096 1.00 97.88 95 MET A N 1
ATOM 719 C CA . MET A 1 95 ? -11.222 -7.746 -6.870 1.00 97.88 95 MET A CA 1
ATOM 720 C C . MET A 1 95 ? -12.582 -8.446 -6.943 1.00 97.88 95 MET A C 1
ATOM 722 O O . MET A 1 95 ? -13.569 -7.882 -7.425 1.00 97.88 95 MET A O 1
ATOM 726 N N . ARG A 1 96 ? -12.662 -9.649 -6.368 1.00 96.19 96 ARG A N 1
ATOM 727 C CA . ARG A 1 96 ? -13.932 -10.355 -6.128 1.00 96.19 96 ARG A CA 1
ATOM 728 C C . ARG A 1 96 ? -1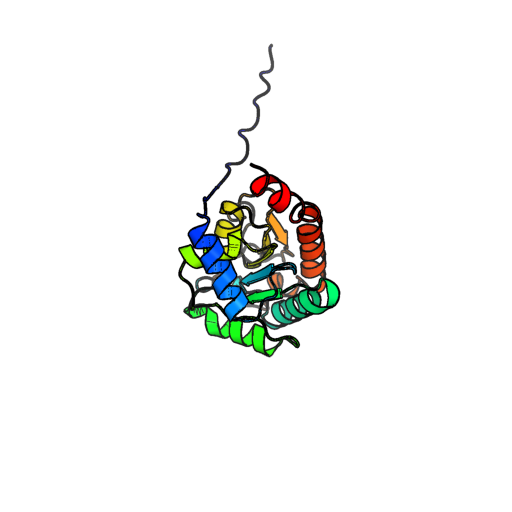4.723 -9.704 -4.999 1.00 96.19 96 ARG A C 1
ATOM 730 O O . ARG A 1 96 ? -15.943 -9.576 -5.088 1.00 96.19 96 ARG A O 1
ATOM 737 N N . ASN A 1 97 ? -14.026 -9.265 -3.953 1.00 89.31 97 ASN A N 1
ATOM 738 C CA . ASN A 1 97 ? -14.619 -8.578 -2.809 1.00 89.31 97 ASN A CA 1
ATOM 739 C C . ASN A 1 97 ? -14.353 -7.080 -2.934 1.00 89.31 97 ASN A C 1
ATOM 741 O O . ASN A 1 97 ? -13.202 -6.665 -2.937 1.00 89.31 97 ASN A O 1
ATOM 745 N N . ARG A 1 98 ? -15.390 -6.244 -3.052 1.00 89.75 98 ARG A N 1
ATOM 746 C CA . ARG A 1 98 ? -15.181 -4.805 -3.283 1.00 89.75 98 ARG A CA 1
ATOM 747 C C . ARG A 1 98 ? -14.583 -4.123 -2.043 1.00 89.75 98 ARG A C 1
ATOM 749 O O . ARG A 1 98 ? -15.203 -4.201 -0.983 1.00 89.75 98 ARG A O 1
ATOM 756 N N . PRO A 1 99 ? -13.444 -3.417 -2.164 1.00 95.50 99 PRO A N 1
ATOM 757 C CA . PRO A 1 99 ? -12.845 -2.702 -1.045 1.00 95.50 99 PRO A CA 1
ATOM 758 C C . PRO A 1 99 ? -13.511 -1.337 -0.843 1.00 95.50 99 PRO A C 1
ATOM 760 O O . PRO A 1 99 ? -14.119 -0.773 -1.760 1.00 95.50 99 PRO A O 1
ATOM 763 N N . ALA A 1 100 ? -13.289 -0.733 0.322 1.00 96.81 100 ALA A N 1
ATOM 764 C CA . ALA A 1 100 ? -13.511 0.699 0.485 1.00 96.81 100 ALA A CA 1
ATOM 765 C C . ALA A 1 100 ? -12.453 1.479 -0.317 1.00 96.81 100 ALA A C 1
ATOM 767 O O . ALA A 1 100 ? -11.258 1.357 -0.054 1.00 96.81 100 ALA A O 1
ATOM 768 N N . VAL A 1 101 ? -12.869 2.295 -1.289 1.00 98.31 101 VAL A N 1
ATOM 769 C CA . VAL A 1 101 ? -11.953 3.161 -2.053 1.00 98.31 101 VAL A CA 1
ATOM 770 C C . VAL A 1 101 ? -11.947 4.558 -1.436 1.00 98.31 101 VAL A C 1
ATOM 772 O O . VAL A 1 101 ? -12.882 5.339 -1.631 1.00 98.31 101 VAL A O 1
ATOM 775 N N . LEU A 1 102 ? -10.892 4.861 -0.677 1.00 98.44 102 LEU A N 1
ATOM 776 C CA . LEU A 1 102 ? -10.681 6.142 0.009 1.00 98.44 102 LEU A CA 1
ATOM 777 C C . LEU A 1 102 ? -9.618 7.015 -0.680 1.00 98.44 102 LEU A C 1
ATOM 779 O O . LEU A 1 102 ? -9.403 8.154 -0.277 1.00 98.44 102 LEU A O 1
ATOM 783 N N . THR A 1 103 ? -8.979 6.516 -1.741 1.00 98.31 103 THR A N 1
ATOM 784 C CA . THR A 1 103 ? -8.067 7.284 -2.602 1.00 98.31 103 THR A CA 1
ATOM 785 C C . THR A 1 103 ? -8.713 8.593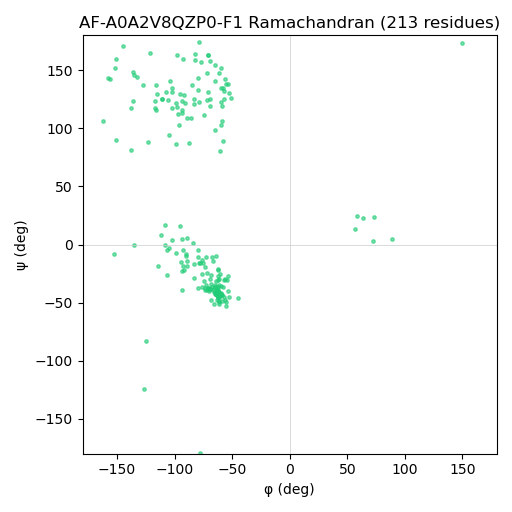 -3.063 1.00 98.31 103 THR A C 1
ATOM 787 O O . THR A 1 103 ? -9.822 8.589 -3.600 1.00 98.31 103 THR A O 1
ATOM 790 N N . GLY A 1 104 ? -8.037 9.719 -2.823 1.00 97.50 104 GLY A N 1
ATOM 791 C CA . GLY A 1 104 ? -8.547 11.060 -3.134 1.00 97.50 104 GLY A CA 1
ATOM 792 C C . GLY A 1 104 ? -9.673 11.569 -2.228 1.00 97.50 104 GLY A C 1
ATOM 793 O O . GLY A 1 104 ? -10.193 12.654 -2.471 1.00 97.50 104 GLY A O 1
ATOM 794 N N . ARG A 1 105 ? -10.067 10.812 -1.197 1.00 97.75 105 ARG A N 1
ATOM 795 C CA . ARG A 1 105 ? -11.140 11.180 -0.253 1.00 97.75 105 ARG A CA 1
ATOM 796 C C . ARG A 1 105 ? -10.623 11.559 1.129 1.00 97.75 105 ARG A C 1
ATOM 798 O O . ARG A 1 105 ? -11.420 11.887 2.003 1.00 97.75 105 ARG A O 1
ATOM 805 N N . THR A 1 106 ? -9.311 11.499 1.319 1.00 97.62 106 THR A N 1
ATOM 806 C CA . THR A 1 106 ? -8.640 11.842 2.567 1.00 97.62 106 THR A CA 1
ATOM 807 C C . THR A 1 106 ? -7.453 12.751 2.309 1.00 97.62 106 THR A C 1
ATOM 809 O O . THR A 1 106 ? -6.729 12.568 1.331 1.00 97.62 106 THR A O 1
ATOM 812 N N . ASP A 1 107 ? -7.215 13.692 3.216 1.00 96.75 107 ASP A N 1
ATOM 813 C CA . ASP A 1 107 ? -5.960 14.438 3.259 1.00 96.75 107 ASP A CA 1
ATOM 814 C C . ASP A 1 107 ? -4.822 13.609 3.898 1.00 96.75 107 ASP A C 1
ATOM 816 O O . ASP A 1 107 ? -4.993 12.448 4.297 1.00 96.75 107 ASP A O 1
ATOM 820 N N . LEU A 1 108 ? -3.626 14.197 3.994 1.00 95.75 108 LEU A N 1
ATOM 821 C CA . LEU A 1 108 ? -2.458 13.532 4.576 1.00 95.75 108 LEU A CA 1
ATOM 822 C C . LEU A 1 108 ? -2.654 13.175 6.061 1.00 95.75 108 LEU A C 1
ATOM 824 O O . LEU A 1 108 ? -2.243 12.096 6.490 1.00 95.75 108 LEU A O 1
ATOM 828 N N . ALA A 1 109 ? -3.287 14.048 6.848 1.00 97.31 109 ALA A N 1
ATOM 829 C CA . ALA A 1 109 ? -3.504 13.821 8.276 1.00 97.31 109 ALA A CA 1
ATOM 830 C C . ALA A 1 109 ? -4.548 12.721 8.519 1.00 97.31 109 ALA A C 1
ATOM 832 O O . ALA A 1 109 ? -4.389 11.895 9.419 1.00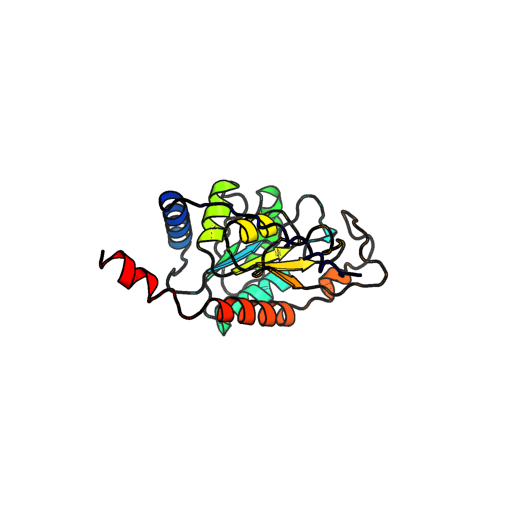 97.31 109 ALA A O 1
ATOM 833 N N . GLN A 1 110 ? -5.590 12.675 7.693 1.00 98.25 110 GLN A N 1
ATOM 834 C CA . GLN A 1 110 ? -6.602 11.625 7.686 1.00 98.25 110 GLN A CA 1
ATOM 835 C C . GLN A 1 110 ? -6.018 10.293 7.207 1.00 98.25 110 GLN A C 1
ATOM 837 O O . GLN A 1 110 ? -6.316 9.256 7.794 1.00 98.25 110 GLN A O 1
ATOM 842 N N . THR A 1 111 ? -5.123 10.309 6.214 1.00 98.38 111 THR A N 1
ATOM 843 C CA . THR A 1 111 ? -4.382 9.111 5.788 1.00 98.38 111 THR A CA 1
ATOM 844 C C . THR A 1 111 ? -3.500 8.587 6.919 1.00 98.38 111 THR A C 1
ATOM 846 O O . THR A 1 111 ? -3.543 7.399 7.223 1.00 98.38 111 THR A O 1
ATOM 849 N N . ALA A 1 112 ? -2.758 9.457 7.612 1.00 98.50 112 ALA A N 1
ATOM 850 C CA . ALA A 1 112 ? -1.984 9.067 8.792 1.00 98.50 112 ALA A CA 1
ATOM 851 C C . ALA A 1 112 ? -2.875 8.459 9.891 1.00 98.50 112 ALA A C 1
ATOM 853 O O . ALA A 1 112 ? -2.482 7.488 10.536 1.00 98.50 112 ALA A O 1
ATOM 854 N N . ALA A 1 113 ? -4.093 8.978 10.066 1.00 98.62 113 ALA A N 1
ATOM 855 C CA . ALA A 1 113 ? -5.062 8.430 11.007 1.00 98.62 113 ALA A CA 1
ATOM 856 C C . ALA A 1 113 ? -5.631 7.066 10.589 1.00 98.62 113 ALA A C 1
ATOM 858 O O . ALA A 1 113 ? -5.802 6.194 11.436 1.00 98.62 113 ALA A O 1
ATOM 859 N N . LEU A 1 114 ? -5.889 6.849 9.296 1.00 98.75 114 LEU A N 1
ATOM 860 C CA . LEU A 1 114 ? -6.256 5.532 8.766 1.00 98.75 114 LEU A CA 1
ATOM 861 C C . LEU A 1 114 ? -5.130 4.517 8.978 1.00 98.75 114 LEU A C 1
ATOM 863 O O . LEU A 1 114 ? -5.378 3.401 9.430 1.00 98.75 114 LEU A O 1
ATOM 867 N N . LEU A 1 115 ? -3.887 4.912 8.700 1.00 98.62 115 LEU A N 1
ATOM 868 C CA . LEU A 1 115 ? -2.725 4.041 8.855 1.00 98.62 115 LEU A CA 1
ATOM 869 C C . LEU A 1 115 ? -2.429 3.720 10.325 1.00 98.62 115 LEU A C 1
ATOM 871 O O . LEU A 1 115 ? -2.030 2.596 10.615 1.00 98.62 115 LEU A O 1
ATOM 875 N N . SER A 1 116 ? -2.671 4.640 11.263 1.00 98.31 116 SER A N 1
ATOM 876 C CA . SER A 1 116 ? -2.437 4.376 12.691 1.00 98.31 116 SER A CA 1
ATOM 877 C C . SER A 1 116 ? -3.401 3.341 13.281 1.00 98.31 116 SER A C 1
ATOM 879 O O . SER A 1 116 ? -3.049 2.638 14.231 1.00 98.31 116 SER A O 1
ATOM 881 N N . VAL A 1 117 ? -4.604 3.200 12.710 1.00 98.25 117 VAL A N 1
ATOM 882 C CA . VAL A 1 117 ? -5.576 2.172 13.119 1.00 98.25 117 VAL A CA 1
ATOM 883 C C . VAL A 1 117 ? -5.497 0.893 12.283 1.00 98.25 117 VAL A C 1
ATOM 885 O O . VAL A 1 117 ? -6.009 -0.137 12.728 1.00 98.25 117 VAL A O 1
ATOM 888 N N . ALA A 1 118 ? -4.829 0.931 11.127 1.00 98.44 118 ALA A N 1
ATOM 889 C CA . ALA A 1 118 ? -4.581 -0.236 10.290 1.00 98.44 118 ALA A CA 1
ATOM 890 C C . ALA A 1 118 ? -3.666 -1.261 10.982 1.00 98.44 118 ALA A C 1
ATOM 892 O O . ALA A 1 118 ? -2.867 -0.940 11.869 1.00 98.44 118 ALA A O 1
ATOM 893 N N . ASP A 1 119 ? -3.807 -2.518 10.581 1.00 98.44 119 ASP A N 1
ATOM 894 C CA . ASP A 1 119 ? -2.974 -3.647 10.996 1.00 98.44 119 ASP A CA 1
ATOM 895 C C . ASP A 1 119 ? -1.820 -3.910 10.034 1.00 98.44 119 ASP A C 1
ATOM 897 O O . ASP A 1 119 ? -0.801 -4.460 10.450 1.00 98.44 119 ASP A O 1
ATOM 901 N N . LEU A 1 120 ? -1.956 -3.467 8.785 1.00 98.81 120 LEU A N 1
ATOM 902 C CA . LEU A 1 120 ? -0.925 -3.547 7.761 1.00 98.81 120 LEU A CA 1
ATOM 903 C C . LEU A 1 120 ? -1.182 -2.505 6.664 1.00 98.81 120 LEU A C 1
ATOM 905 O O . LEU A 1 120 ? -2.327 -2.290 6.262 1.00 98.81 120 LEU A O 1
ATOM 909 N N . LEU A 1 121 ? -0.111 -1.919 6.133 1.00 98.88 121 LEU A N 1
ATOM 910 C CA . LEU A 1 121 ? -0.092 -1.266 4.827 1.00 98.88 121 LEU A CA 1
ATOM 911 C C . LEU A 1 121 ? 0.687 -2.131 3.832 1.00 98.88 121 LEU A C 1
ATOM 913 O O . LEU A 1 121 ? 1.829 -2.498 4.100 1.00 98.88 121 LEU A O 1
ATOM 917 N N . VAL A 1 122 ? 0.123 -2.377 2.651 1.00 98.88 122 VAL A N 1
ATOM 918 C CA . VAL A 1 122 ? 0.892 -2.841 1.488 1.00 98.88 122 VAL A CA 1
ATOM 919 C C . VAL A 1 122 ? 0.930 -1.737 0.440 1.00 98.88 122 VAL A C 1
ATOM 921 O O . VAL A 1 122 ? -0.103 -1.201 0.039 1.00 98.88 122 VAL A O 1
ATOM 924 N N . THR A 1 123 ? 2.124 -1.349 0.006 1.00 98.75 123 THR A N 1
ATOM 925 C CA . THR A 1 123 ? 2.307 -0.146 -0.817 1.00 98.75 123 THR A CA 1
ATOM 926 C C . THR A 1 123 ? 3.502 -0.266 -1.750 1.00 98.75 123 THR A C 1
ATOM 928 O O . THR A 1 123 ? 4.434 -1.024 -1.494 1.00 98.75 123 THR A O 1
ATOM 931 N N . ASN A 1 124 ? 3.518 0.542 -2.806 1.00 98.31 124 ASN A N 1
ATOM 932 C CA . ASN A 1 124 ? 4.751 0.855 -3.529 1.00 98.31 124 ASN A CA 1
ATOM 933 C C . ASN A 1 124 ? 5.660 1.760 -2.670 1.00 98.31 124 ASN A C 1
ATOM 935 O O . ASN A 1 124 ? 5.174 2.421 -1.745 1.00 98.31 124 ASN A O 1
ATOM 939 N N . ASP A 1 125 ? 6.946 1.862 -3.020 1.00 96.50 125 ASP A N 1
ATOM 940 C CA . ASP A 1 125 ? 7.917 2.811 -2.439 1.00 96.50 125 ASP A CA 1
ATOM 941 C C . ASP A 1 125 ? 7.517 4.296 -2.647 1.00 96.50 125 ASP A C 1
ATOM 943 O O . ASP A 1 125 ? 7.952 4.987 -3.578 1.00 96.50 125 ASP A O 1
ATOM 947 N N . THR A 1 126 ? 6.611 4.787 -1.803 1.00 94.25 126 THR A N 1
ATOM 948 C CA . THR A 1 126 ? 5.991 6.118 -1.876 1.00 94.25 126 THR A CA 1
ATOM 949 C C . THR A 1 126 ? 5.741 6.683 -0.474 1.00 94.25 126 THR A C 1
ATOM 951 O O . THR A 1 126 ? 5.881 5.983 0.527 1.00 94.25 126 THR A O 1
ATOM 954 N N . GLY A 1 127 ? 5.349 7.961 -0.393 1.00 95.00 127 GLY A N 1
ATOM 955 C CA . GLY A 1 127 ? 5.118 8.682 0.868 1.00 95.00 127 GLY A CA 1
ATOM 956 C C . GLY A 1 127 ? 4.322 7.912 1.9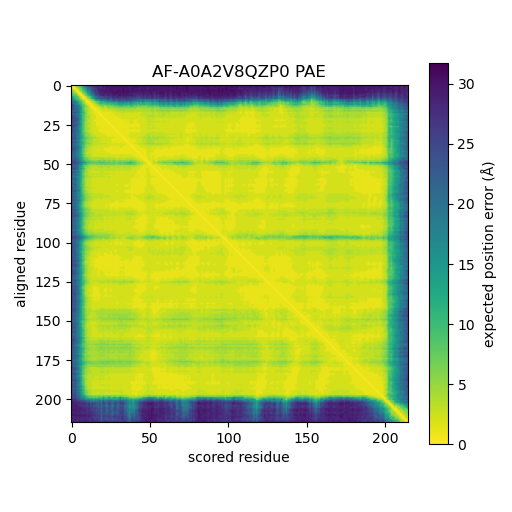38 1.00 95.00 127 GLY A C 1
ATOM 957 O O . GLY A 1 127 ? 4.778 7.873 3.083 1.00 95.00 127 GLY A O 1
ATOM 958 N N . PRO A 1 128 ? 3.198 7.244 1.604 1.00 96.81 128 PRO A N 1
ATOM 959 C CA . PRO A 1 128 ? 2.436 6.438 2.561 1.00 96.81 128 PRO A CA 1
ATOM 960 C C . PRO A 1 128 ? 3.251 5.368 3.300 1.00 96.81 128 PRO A C 1
ATOM 962 O O . PRO A 1 128 ? 2.966 5.112 4.468 1.00 96.81 128 PRO A O 1
ATOM 965 N N . ALA A 1 129 ? 4.300 4.803 2.690 1.00 97.50 129 ALA A N 1
ATOM 966 C CA . ALA A 1 129 ? 5.185 3.846 3.358 1.00 97.50 129 ALA A CA 1
ATOM 967 C C . ALA A 1 129 ? 5.913 4.476 4.559 1.00 97.50 129 ALA A C 1
ATOM 969 O O . ALA A 1 129 ? 6.018 3.869 5.626 1.00 97.50 129 ALA A O 1
ATOM 970 N N . HIS A 1 130 ? 6.374 5.720 4.409 1.00 97.38 130 HIS A N 1
ATOM 971 C CA . HIS A 1 130 ? 7.039 6.466 5.479 1.00 97.38 130 HIS A CA 1
ATOM 972 C C . HIS A 1 130 ? 6.054 6.939 6.547 1.00 97.38 130 HIS A C 1
ATOM 974 O O . HIS A 1 130 ? 6.375 6.902 7.733 1.00 97.38 130 HIS A O 1
ATOM 980 N N . VAL A 1 131 ? 4.845 7.345 6.144 1.00 97.94 131 VAL A N 1
ATOM 981 C CA . VAL A 1 131 ? 3.784 7.709 7.095 1.00 97.94 131 VAL A CA 1
ATOM 982 C C . VAL A 1 131 ? 3.406 6.501 7.949 1.00 97.94 131 VAL A C 1
ATOM 984 O O . VAL A 1 131 ? 3.342 6.634 9.167 1.00 97.94 131 VAL A O 1
ATOM 987 N N . ALA A 1 132 ? 3.226 5.322 7.341 1.00 97.88 132 ALA A N 1
ATOM 988 C CA . ALA A 1 132 ? 2.962 4.075 8.059 1.00 97.88 132 ALA A CA 1
ATOM 989 C C . ALA A 1 132 ? 4.058 3.766 9.086 1.00 97.88 132 ALA A C 1
ATOM 991 O O . ALA A 1 132 ? 3.749 3.520 10.251 1.00 97.88 132 ALA A O 1
ATOM 992 N N . ALA A 1 133 ? 5.328 3.871 8.684 1.00 96.88 133 ALA A N 1
ATOM 993 C CA . ALA A 1 133 ? 6.457 3.712 9.595 1.00 96.88 133 ALA A CA 1
ATOM 994 C C . ALA A 1 133 ? 6.404 4.692 10.777 1.00 96.88 133 ALA A C 1
ATOM 996 O O . ALA A 1 133 ? 6.562 4.263 11.919 1.00 96.88 133 ALA A O 1
ATOM 997 N N . ALA A 1 134 ? 6.114 5.970 10.519 1.00 97.44 134 ALA A N 1
ATOM 998 C CA . ALA A 1 134 ? 6.042 7.000 11.552 1.00 97.44 134 ALA A CA 1
ATOM 999 C C . ALA A 1 134 ? 4.897 6.773 12.556 1.00 97.44 134 ALA A C 1
ATOM 1001 O O . ALA A 1 134 ? 5.061 7.033 13.745 1.00 97.44 134 ALA A O 1
ATOM 1002 N N . VAL A 1 135 ? 3.743 6.270 12.109 1.00 97.38 135 VAL A N 1
ATOM 1003 C CA . VAL A 1 135 ? 2.590 6.003 12.992 1.00 97.38 135 VAL A CA 1
ATOM 1004 C C . VAL A 1 135 ? 2.600 4.594 13.602 1.00 97.38 135 VAL A C 1
ATOM 1006 O O . VAL A 1 135 ? 1.637 4.203 14.259 1.00 97.38 135 VAL A O 1
ATOM 1009 N N . GLY A 1 136 ? 3.663 3.809 13.386 1.00 95.88 136 GLY A N 1
ATOM 1010 C CA . GLY A 1 136 ? 3.796 2.452 13.930 1.00 95.88 136 GLY A CA 1
ATOM 1011 C C . GLY A 1 136 ? 2.903 1.402 13.253 1.00 95.88 136 GLY A C 1
ATOM 1012 O O . GLY A 1 136 ? 2.575 0.376 13.856 1.00 95.88 136 GLY A O 1
ATOM 1013 N N . CYS A 1 137 ? 2.491 1.649 12.012 1.00 97.69 137 CYS A N 1
ATOM 1014 C CA . CYS A 1 137 ? 1.785 0.684 11.179 1.00 97.69 137 CYS A CA 1
ATOM 1015 C C . CYS A 1 137 ? 2.802 -0.251 10.499 1.00 97.69 137 CYS A C 1
ATOM 1017 O O . CYS A 1 137 ? 3.718 0.251 9.837 1.00 97.69 137 CYS A O 1
ATOM 1019 N N . PRO A 1 138 ? 2.677 -1.587 10.639 1.00 98.06 138 PRO A N 1
ATOM 1020 C CA . PRO A 1 138 ? 3.455 -2.518 9.830 1.00 98.06 138 PRO A CA 1
ATOM 1021 C C . PRO A 1 138 ? 3.282 -2.225 8.343 1.00 98.06 138 PRO A C 1
ATOM 1023 O O . PRO A 1 138 ? 2.172 -1.939 7.889 1.00 98.06 138 PRO A O 1
ATOM 1026 N N . VAL A 1 139 ? 4.372 -2.291 7.582 1.00 98.25 139 VAL A N 1
ATOM 1027 C CA . VAL A 1 139 ? 4.350 -1.957 6.158 1.00 98.25 139 VAL A CA 1
ATOM 1028 C C . VAL A 1 139 ? 5.125 -2.976 5.341 1.00 98.25 139 VAL A C 1
ATOM 1030 O O . VAL A 1 139 ? 6.312 -3.185 5.560 1.00 98.25 139 VAL A O 1
ATOM 1033 N N . VAL A 1 140 ? 4.460 -3.574 4.357 1.00 98.81 140 VAL A N 1
ATOM 1034 C CA . VAL A 1 140 ? 5.105 -4.335 3.285 1.00 98.81 140 VAL A CA 1
ATOM 1035 C C . VAL A 1 140 ? 5.231 -3.403 2.085 1.00 98.81 140 VAL A C 1
ATOM 1037 O O . VAL A 1 140 ? 4.234 -2.983 1.493 1.00 98.81 140 VAL A O 1
ATOM 1040 N N . VAL A 1 141 ? 6.462 -3.035 1.743 1.00 98.56 141 VAL A N 1
ATOM 1041 C CA . VAL A 1 141 ? 6.758 -2.065 0.687 1.00 98.56 141 VAL A CA 1
ATOM 1042 C C . VAL A 1 141 ? 7.414 -2.740 -0.513 1.00 98.56 141 VAL A C 1
ATOM 1044 O O . VAL A 1 141 ? 8.440 -3.414 -0.402 1.00 98.56 141 VAL A O 1
ATOM 1047 N N . ILE A 1 142 ? 6.812 -2.547 -1.681 1.00 98.75 142 ILE A N 1
ATOM 1048 C CA . ILE A 1 142 ? 7.247 -3.133 -2.946 1.00 98.75 142 ILE A CA 1
ATOM 1049 C C . ILE A 1 142 ? 8.219 -2.172 -3.632 1.00 98.75 142 ILE A C 1
ATOM 1051 O O . ILE A 1 142 ? 7.888 -1.016 -3.916 1.00 98.75 142 ILE A O 1
ATOM 1055 N N . PHE A 1 143 ? 9.425 -2.669 -3.899 1.00 98.25 143 PHE A N 1
ATOM 1056 C CA . PHE A 1 143 ? 10.518 -1.933 -4.526 1.00 98.25 143 PHE A CA 1
ATOM 1057 C C . PHE A 1 143 ? 10.870 -2.521 -5.894 1.00 98.25 143 PHE A C 1
ATOM 1059 O O . PHE A 1 143 ? 11.155 -3.714 -6.019 1.00 98.25 143 PHE A O 1
ATOM 1066 N N . GLY A 1 144 ? 10.943 -1.645 -6.899 1.00 97.19 144 GLY A N 1
ATOM 1067 C CA . GLY A 1 144 ? 11.401 -1.974 -8.250 1.00 97.19 144 GLY A CA 1
ATOM 1068 C C . GLY A 1 144 ? 12.554 -1.082 -8.707 1.00 97.19 144 GLY A C 1
ATOM 1069 O O . GLY A 1 144 ? 13.710 -1.495 -8.617 1.00 97.19 144 GLY A O 1
ATOM 1070 N N . PRO A 1 145 ? 12.272 0.132 -9.217 1.00 96.94 145 PRO A N 1
ATOM 1071 C CA . PRO A 1 145 ? 13.278 0.980 -9.858 1.00 96.94 145 PRO A CA 1
ATOM 1072 C C . PRO A 1 145 ? 14.185 1.730 -8.873 1.00 96.94 145 PRO A C 1
ATOM 1074 O O . PRO A 1 145 ? 15.217 2.250 -9.293 1.00 96.94 145 PRO A O 1
ATOM 1077 N N . THR A 1 146 ? 13.806 1.823 -7.595 1.00 96.38 146 THR A N 1
ATOM 1078 C CA . THR A 1 146 ? 14.516 2.598 -6.570 1.00 96.38 146 THR A CA 1
ATOM 1079 C C . THR A 1 146 ? 15.447 1.766 -5.704 1.00 96.38 146 THR A C 1
ATOM 1081 O O . THR A 1 146 ? 15.365 0.539 -5.661 1.00 96.38 146 THR A O 1
ATOM 1084 N N . ASN A 1 147 ? 16.358 2.450 -5.007 1.00 95.25 147 ASN A N 1
ATOM 1085 C CA . ASN A 1 147 ? 17.293 1.832 -4.078 1.00 95.25 147 ASN A CA 1
ATOM 1086 C C . ASN A 1 147 ? 16.743 1.855 -2.632 1.00 95.25 147 ASN A C 1
ATOM 1088 O O . ASN A 1 147 ? 16.672 2.930 -2.026 1.00 95.25 147 ASN A O 1
ATOM 1092 N N . PRO A 1 148 ? 16.422 0.695 -2.025 1.00 95.12 148 PRO A N 1
ATOM 1093 C CA . PRO A 1 148 ? 15.974 0.637 -0.635 1.00 95.12 148 PRO A CA 1
ATOM 1094 C C . PRO A 1 148 ? 17.005 1.167 0.364 1.00 95.12 148 PRO A C 1
ATOM 1096 O O . PRO A 1 148 ? 16.614 1.637 1.426 1.00 95.12 148 PRO A O 1
ATOM 1099 N N . ALA A 1 149 ? 18.302 1.137 0.036 1.00 93.38 149 ALA A N 1
ATOM 1100 C CA . ALA A 1 149 ? 19.348 1.658 0.917 1.00 93.38 149 ALA A CA 1
ATOM 1101 C C . ALA A 1 149 ? 19.210 3.167 1.180 1.00 93.38 149 ALA A C 1
ATOM 1103 O O . ALA A 1 149 ? 19.734 3.661 2.170 1.00 93.38 149 ALA A O 1
ATOM 1104 N N . THR A 1 150 ? 18.504 3.896 0.310 1.00 92.06 150 THR A N 1
ATOM 1105 C CA . THR A 1 150 ? 18.358 5.354 0.408 1.00 92.06 150 THR A CA 1
ATOM 1106 C C . THR A 1 150 ? 16.932 5.808 0.695 1.00 92.06 150 THR A C 1
ATOM 1108 O O . THR A 1 150 ? 16.732 6.953 1.082 1.00 92.06 150 THR A O 1
ATOM 1111 N N . THR A 1 151 ? 15.932 4.956 0.452 1.00 93.69 151 THR A N 1
ATOM 1112 C CA . THR A 1 151 ? 14.516 5.373 0.431 1.00 93.69 151 THR A CA 1
ATOM 1113 C C . THR A 1 151 ? 13.570 4.444 1.175 1.00 93.69 151 THR A C 1
ATOM 1115 O O . THR A 1 151 ? 12.385 4.742 1.254 1.00 93.69 151 THR A O 1
ATOM 1118 N N . ARG A 1 152 ? 14.045 3.343 1.774 1.00 95.31 152 ARG A N 1
ATOM 1119 C CA . ARG A 1 152 ? 13.143 2.496 2.562 1.00 95.31 152 ARG A CA 1
ATOM 1120 C C . ARG A 1 152 ? 12.545 3.270 3.747 1.00 95.31 152 ARG A C 1
ATOM 1122 O O . ARG A 1 152 ? 13.226 4.111 4.339 1.00 95.31 152 ARG A O 1
ATOM 1129 N N . PRO A 1 153 ? 11.303 2.965 4.148 1.00 95.38 153 PRO A N 1
ATOM 1130 C CA . PRO A 1 153 ? 10.775 3.450 5.412 1.00 95.38 153 PRO A CA 1
ATOM 1131 C C . PRO A 1 153 ? 11.637 2.959 6.586 1.00 95.38 153 PRO A C 1
ATOM 1133 O O . PRO A 1 153 ? 12.022 1.790 6.661 1.00 95.38 153 PRO A O 1
ATOM 1136 N N . LEU A 1 154 ? 11.946 3.872 7.507 1.00 94.31 154 LEU A N 1
ATOM 1137 C CA . LEU A 1 154 ? 12.758 3.598 8.691 1.00 94.31 154 LEU A CA 1
ATOM 1138 C C . LEU A 1 154 ? 11.861 3.105 9.828 1.00 94.31 154 LEU A C 1
ATOM 1140 O O . LEU A 1 154 ? 11.345 3.890 10.622 1.00 94.31 154 LEU A O 1
ATOM 1144 N N . SER A 1 155 ? 11.626 1.796 9.869 1.00 93.62 155 SER A N 1
ATOM 1145 C CA . SER A 1 155 ? 10.881 1.137 10.940 1.00 93.62 155 SER A CA 1
ATOM 1146 C C . SER A 1 155 ? 11.274 -0.336 11.028 1.00 93.62 155 SER A C 1
ATOM 1148 O O . SER A 1 155 ? 11.429 -0.977 9.989 1.00 93.62 155 SER A O 1
ATOM 1150 N N . PRO A 1 156 ? 11.370 -0.919 12.237 1.00 92.81 156 PRO A N 1
ATOM 1151 C CA . PRO A 1 156 ? 11.552 -2.362 12.394 1.00 92.81 156 PRO A CA 1
ATOM 1152 C C . PRO A 1 156 ? 10.327 -3.170 11.932 1.00 92.81 156 PRO A C 1
ATOM 1154 O O . PRO A 1 156 ? 10.419 -4.382 11.778 1.00 92.81 156 PRO A O 1
ATOM 1157 N N . LEU A 1 157 ? 9.180 -2.512 11.724 1.00 94.56 157 LEU A N 1
ATOM 1158 C CA . LEU A 1 157 ? 7.951 -3.120 11.207 1.00 94.56 157 LEU A CA 1
ATOM 1159 C C . LEU A 1 157 ? 7.826 -2.984 9.680 1.00 94.56 157 LEU A C 1
ATOM 1161 O O . LEU A 1 157 ? 6.779 -3.316 9.122 1.00 94.56 157 LEU A O 1
ATOM 1165 N N . ALA A 1 158 ? 8.850 -2.440 9.017 1.00 96.25 158 ALA A N 1
ATOM 1166 C CA . ALA A 1 158 ? 8.890 -2.327 7.571 1.00 96.25 158 ALA A CA 1
ATOM 1167 C C . ALA A 1 158 ? 9.578 -3.538 6.938 1.00 96.25 158 ALA A C 1
ATOM 1169 O O . ALA A 1 158 ? 10.719 -3.866 7.257 1.00 96.25 158 ALA A O 1
ATOM 1170 N N . GLU A 1 159 ? 8.908 -4.146 5.969 1.00 97.81 159 GLU A N 1
ATOM 1171 C CA . GLU A 1 159 ? 9.425 -5.242 5.166 1.00 97.81 159 GLU A CA 1
ATOM 1172 C C . GLU A 1 159 ? 9.521 -4.821 3.697 1.00 97.81 159 GLU A C 1
ATOM 1174 O O . GLU A 1 159 ? 8.534 -4.419 3.081 1.00 97.81 159 GLU A O 1
ATOM 1179 N N . VAL A 1 160 ? 10.721 -4.921 3.121 1.00 98.38 160 VAL A N 1
ATOM 1180 C CA . VAL A 1 160 ? 10.975 -4.598 1.710 1.00 98.38 160 VAL A CA 1
ATOM 1181 C C . VAL A 1 160 ? 10.856 -5.858 0.858 1.00 98.38 160 VAL A C 1
ATOM 1183 O O . VAL A 1 160 ? 11.606 -6.815 1.049 1.00 98.38 160 VAL A O 1
ATOM 1186 N N . VAL A 1 161 ? 9.986 -5.826 -0.151 1.00 98.62 161 VAL A N 1
ATOM 1187 C CA . VAL A 1 161 ? 9.868 -6.875 -1.173 1.00 98.62 161 VAL A CA 1
ATOM 1188 C C . VAL A 1 161 ? 10.472 -6.371 -2.477 1.00 98.62 161 VAL A C 1
ATOM 1190 O O . VAL A 1 161 ? 10.073 -5.325 -2.989 1.00 98.62 161 VAL A O 1
ATOM 1193 N N . ARG A 1 162 ? 11.446 -7.107 -3.024 1.00 98.12 162 ARG A N 1
ATOM 1194 C CA . ARG A 1 162 ? 12.103 -6.753 -4.291 1.00 98.12 162 ARG A CA 1
ATOM 1195 C C . ARG A 1 162 ? 12.632 -7.963 -5.057 1.00 98.12 162 ARG A C 1
ATOM 1197 O O . ARG A 1 162 ? 13.056 -8.960 -4.465 1.00 98.12 162 ARG A O 1
ATOM 1204 N N . ARG A 1 163 ? 12.687 -7.819 -6.382 1.00 97.81 163 ARG A N 1
ATOM 1205 C CA . ARG A 1 163 ? 13.337 -8.737 -7.333 1.00 97.81 163 ARG A CA 1
ATOM 1206 C C . ARG A 1 163 ? 14.096 -7.918 -8.388 1.00 97.81 163 ARG A C 1
ATOM 1208 O O . ARG A 1 163 ? 13.539 -7.625 -9.443 1.00 97.81 163 ARG A O 1
ATOM 1215 N N . PRO A 1 164 ? 15.320 -7.448 -8.082 1.00 96.69 164 PRO A N 1
ATOM 1216 C CA . PRO A 1 164 ? 16.034 -6.545 -8.977 1.00 96.69 164 PRO A CA 1
ATOM 1217 C C . PRO A 1 164 ? 16.538 -7.279 -10.235 1.00 96.69 164 PRO A C 1
ATOM 1219 O O . PRO A 1 164 ? 17.262 -8.262 -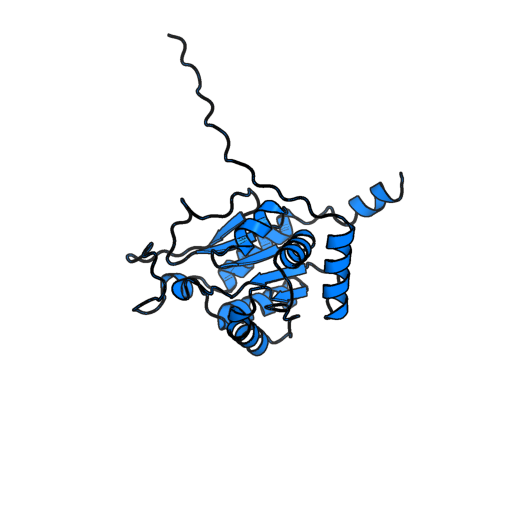10.092 1.00 96.69 164 PRO A O 1
ATOM 1222 N N . PRO A 1 165 ? 16.188 -6.823 -11.451 1.00 96.62 165 PRO A N 1
ATOM 1223 C CA . PRO A 1 165 ? 16.881 -7.195 -12.684 1.00 96.62 165 PRO A CA 1
ATOM 1224 C C . PRO A 1 165 ? 18.182 -6.392 -12.846 1.00 96.62 165 PRO A C 1
ATOM 1226 O O . PRO A 1 165 ? 18.396 -5.413 -12.132 1.00 96.62 165 PRO A O 1
ATOM 1229 N N . ASP A 1 166 ? 18.974 -6.715 -13.869 1.00 97.12 166 ASP A N 1
ATOM 1230 C CA . ASP A 1 166 ? 20.236 -6.021 -14.187 1.00 97.12 166 ASP A CA 1
ATOM 1231 C C . ASP A 1 166 ? 20.080 -4.508 -14.395 1.00 97.12 166 ASP A C 1
ATOM 1233 O O . ASP A 1 166 ? 20.993 -3.735 -14.121 1.00 97.12 166 ASP A O 1
ATOM 1237 N N . CYS A 1 167 ? 18.912 -4.055 -14.862 1.00 96.38 167 CYS A N 1
ATOM 1238 C CA . CYS A 1 167 ? 18.655 -2.633 -15.067 1.00 96.38 167 CYS A CA 1
ATOM 1239 C C . CYS A 1 167 ? 18.298 -1.870 -13.777 1.00 96.38 167 CYS A C 1
ATOM 1241 O O . CYS A 1 167 ? 18.080 -0.665 -13.850 1.00 96.38 167 CYS A O 1
ATOM 1243 N N . ALA A 1 168 ? 18.158 -2.528 -12.619 1.00 95.19 168 ALA A N 1
ATOM 1244 C CA . ALA A 1 168 ? 17.750 -1.888 -11.367 1.00 95.19 168 ALA A CA 1
ATOM 1245 C C . ALA A 1 168 ? 18.936 -1.677 -10.403 1.00 95.19 168 ALA A C 1
ATOM 1247 O O . ALA A 1 168 ? 19.741 -2.589 -10.222 1.00 95.19 168 ALA A O 1
ATOM 1248 N N . PRO A 1 169 ? 19.008 -0.534 -9.693 1.00 95.69 169 PRO A N 1
ATOM 1249 C CA . PRO A 1 169 ? 18.028 0.556 -9.661 1.00 95.69 169 PRO A CA 1
ATOM 1250 C C . PRO A 1 169 ? 18.200 1.536 -10.838 1.00 95.69 169 PRO A C 1
ATOM 1252 O O . PRO A 1 169 ? 19.240 2.170 -10.970 1.00 95.69 169 PRO A O 1
ATOM 1255 N N . CYS A 1 170 ? 17.168 1.711 -11.671 1.00 96.06 170 CYS A N 1
ATOM 1256 C CA . CYS A 1 170 ? 17.212 2.660 -12.794 1.00 96.06 170 CYS A CA 1
ATOM 1257 C C . CYS A 1 170 ? 16.746 4.073 -12.422 1.00 96.06 170 CYS A C 1
ATOM 1259 O O . CYS A 1 170 ? 17.014 5.013 -13.164 1.00 96.06 170 CYS A O 1
ATOM 1261 N N . MET A 1 171 ? 16.011 4.232 -11.313 1.00 95.31 171 MET A N 1
ATOM 1262 C CA . MET A 1 171 ? 15.429 5.503 -10.849 1.00 95.31 171 MET A CA 1
ATOM 1263 C C . MET A 1 171 ? 14.504 6.213 -11.861 1.00 95.31 171 MET A C 1
ATOM 1265 O O . MET A 1 171 ? 14.157 7.379 -11.670 1.00 95.31 171 MET A O 1
ATOM 1269 N N . LEU A 1 172 ? 14.076 5.532 -12.928 1.00 96.25 172 LEU A N 1
ATOM 1270 C CA . LEU A 1 172 ? 13.257 6.137 -13.977 1.00 96.25 172 LEU A CA 1
ATOM 1271 C C . LEU A 1 172 ? 11.825 6.406 -13.501 1.00 96.25 172 LEU A C 1
ATOM 1273 O O . LEU A 1 172 ? 11.251 5.667 -12.699 1.00 96.25 172 LEU A O 1
ATOM 1277 N N . ARG A 1 173 ? 11.220 7.471 -14.036 1.00 95.50 173 ARG A N 1
ATOM 1278 C CA . ARG A 1 173 ? 9.803 7.791 -13.814 1.00 95.50 173 ARG A CA 1
ATOM 1279 C C . ARG A 1 173 ? 8.880 6.793 -14.511 1.00 95.50 173 ARG A C 1
ATOM 1281 O O . ARG A 1 173 ? 7.863 6.407 -13.941 1.00 95.50 173 ARG A O 1
ATOM 1288 N N . ASP A 1 174 ? 9.252 6.388 -15.716 1.00 96.50 174 ASP A N 1
ATOM 1289 C CA . ASP A 1 174 ? 8.530 5.456 -16.574 1.00 96.50 174 ASP A CA 1
ATOM 1290 C C . ASP A 1 174 ? 9.476 4.344 -17.006 1.00 96.50 174 ASP A C 1
ATOM 1292 O O . ASP A 1 174 ? 10.635 4.603 -17.325 1.00 96.50 174 ASP A O 1
ATOM 1296 N N . CYS A 1 175 ? 8.996 3.102 -16.995 1.00 96.88 175 CYS A N 1
ATOM 1297 C CA . CYS A 1 175 ? 9.789 1.981 -17.475 1.00 96.88 175 CYS A CA 1
ATOM 1298 C C . CYS A 1 175 ? 9.753 1.974 -19.013 1.00 96.88 175 CYS A C 1
ATOM 1300 O O . CYS A 1 175 ? 8.660 1.888 -19.571 1.00 96.88 175 CYS A O 1
ATOM 1302 N N . PRO A 1 176 ? 10.902 2.035 -19.709 1.00 96.62 176 PRO A N 1
ATOM 1303 C CA . PRO A 1 176 ? 10.937 2.033 -21.173 1.00 96.62 176 PRO A CA 1
ATOM 1304 C C . PRO A 1 176 ? 10.872 0.619 -21.777 1.00 96.62 176 PRO A C 1
ATOM 1306 O O . PRO A 1 176 ? 10.980 0.471 -22.990 1.00 96.62 176 PRO A O 1
ATOM 1309 N N . ILE A 1 177 ? 10.767 -0.415 -20.937 1.00 95.75 177 ILE A N 1
ATOM 1310 C CA . ILE A 1 177 ? 10.810 -1.827 -21.330 1.00 95.75 177 ILE A CA 1
ATOM 1311 C C . ILE A 1 177 ? 9.575 -2.572 -20.790 1.00 95.75 177 ILE A C 1
ATOM 1313 O O . ILE A 1 177 ? 8.452 -2.164 -21.056 1.00 95.75 177 ILE A O 1
ATOM 1317 N N . ASP A 1 178 ? 9.750 -3.656 -20.036 1.00 95.19 178 ASP A N 1
ATOM 1318 C CA . ASP A 1 178 ? 8.703 -4.615 -19.657 1.00 95.19 178 ASP A CA 1
ATOM 1319 C C . ASP A 1 178 ? 8.345 -4.620 -18.162 1.00 95.19 178 ASP A C 1
ATOM 1321 O O . ASP A 1 178 ? 7.618 -5.493 -17.691 1.00 95.19 178 ASP A O 1
ATOM 1325 N N . HIS A 1 179 ? 8.869 -3.664 -17.392 1.00 95.94 179 HIS A N 1
ATOM 1326 C CA . HIS A 1 179 ? 8.575 -3.527 -15.965 1.00 95.94 179 HIS A CA 1
ATOM 1327 C C . HIS A 1 179 ? 8.935 -4.772 -15.121 1.00 95.94 179 HIS A C 1
ATOM 1329 O O . HIS A 1 179 ? 8.386 -4.967 -14.032 1.00 95.94 179 HIS A O 1
ATOM 1335 N N . ARG A 1 180 ? 9.888 -5.602 -15.582 1.00 96.69 180 ARG A N 1
ATOM 1336 C CA . ARG A 1 180 ? 10.257 -6.890 -14.954 1.00 96.69 180 ARG A CA 1
ATOM 1337 C C . ARG A 1 180 ? 10.623 -6.823 -13.470 1.00 96.69 180 ARG A C 1
ATOM 1339 O O . ARG A 1 180 ? 10.415 -7.794 -12.754 1.00 96.69 180 ARG A O 1
ATOM 1346 N N . CYS A 1 181 ? 11.120 -5.683 -12.982 1.00 97.50 181 CYS A N 1
ATOM 1347 C CA . CYS A 1 181 ? 11.394 -5.483 -11.554 1.00 97.50 181 CYS A CA 1
ATOM 1348 C C . CYS A 1 181 ? 10.127 -5.530 -10.685 1.00 97.50 181 CYS A C 1
ATOM 1350 O O . CYS A 1 181 ? 10.190 -5.989 -9.547 1.00 97.50 181 CYS A O 1
ATOM 1352 N N . MET A 1 182 ? 8.985 -5.097 -11.225 1.00 98.00 182 MET A N 1
ATOM 1353 C CA . MET A 1 182 ? 7.691 -5.135 -10.544 1.00 98.00 182 MET A CA 1
ATOM 1354 C C . MET A 1 182 ? 6.917 -6.410 -10.889 1.00 98.00 182 MET A C 1
ATOM 1356 O O . MET A 1 182 ? 6.309 -7.015 -10.008 1.00 98.00 182 MET A O 1
ATOM 1360 N N . THR A 1 183 ? 6.969 -6.877 -12.141 1.00 97.69 183 THR A N 1
ATOM 1361 C CA . THR A 1 183 ? 6.246 -8.091 -12.566 1.00 97.69 183 THR A CA 1
ATOM 1362 C C . THR A 1 183 ? 6.915 -9.397 -12.109 1.00 97.69 183 THR A C 1
ATOM 1364 O O . THR A 1 183 ? 6.271 -10.445 -12.100 1.00 97.69 183 THR A O 1
ATOM 1367 N N . ALA A 1 184 ? 8.164 -9.379 -11.643 1.00 98.12 184 ALA A N 1
ATOM 1368 C CA . ALA A 1 184 ? 8.768 -10.545 -10.993 1.00 98.12 184 ALA A CA 1
ATOM 1369 C C . ALA A 1 184 ? 8.225 -10.800 -9.570 1.00 98.12 184 ALA A C 1
ATOM 1371 O O . ALA A 1 184 ? 8.345 -11.912 -9.065 1.00 98.12 184 ALA A O 1
ATOM 1372 N N . ILE A 1 185 ? 7.619 -9.798 -8.921 1.00 98.69 185 ILE A N 1
ATOM 1373 C CA . ILE A 1 185 ? 7.112 -9.895 -7.542 1.00 98.69 185 ILE A CA 1
ATOM 1374 C C . ILE A 1 185 ? 5.666 -10.386 -7.575 1.00 98.69 185 ILE A C 1
ATOM 1376 O O . ILE A 1 185 ? 4.782 -9.650 -8.021 1.00 98.69 185 ILE A O 1
ATOM 1380 N N . THR A 1 186 ? 5.406 -11.624 -7.158 1.00 98.75 186 THR A N 1
ATOM 1381 C CA . THR A 1 186 ? 4.073 -12.246 -7.264 1.00 98.75 186 THR A CA 1
ATOM 1382 C C . THR A 1 186 ? 3.141 -11.847 -6.122 1.00 98.75 186 THR A C 1
ATOM 1384 O O . THR A 1 186 ? 3.588 -11.415 -5.057 1.00 98.75 186 THR A O 1
ATOM 1387 N N . ALA A 1 187 ? 1.829 -11.988 -6.334 1.00 98.75 187 ALA A N 1
ATOM 1388 C CA . ALA A 1 187 ? 0.852 -11.697 -5.289 1.00 98.75 187 ALA A CA 1
ATOM 1389 C C . ALA A 1 187 ? 0.992 -12.656 -4.102 1.00 98.75 187 ALA A C 1
ATOM 1391 O O . ALA A 1 187 ? 0.843 -12.244 -2.956 1.00 98.75 187 ALA A O 1
ATOM 1392 N N . GLU A 1 188 ? 1.342 -13.912 -4.366 1.00 98.75 188 GLU A N 1
ATOM 1393 C CA . GLU A 1 188 ? 1.565 -14.958 -3.370 1.00 98.75 188 GLU A CA 1
ATOM 1394 C C . GLU A 1 188 ? 2.769 -14.644 -2.480 1.00 98.75 188 GLU A C 1
ATOM 1396 O O . GLU A 1 188 ? 2.696 -14.838 -1.266 1.00 98.75 188 GLU A O 1
ATOM 1401 N N . GLU A 1 189 ? 3.857 -14.121 -3.058 1.00 98.69 189 GLU A N 1
ATOM 1402 C CA . GLU A 1 189 ? 5.020 -13.680 -2.286 1.00 98.69 189 GLU A CA 1
ATOM 1403 C C . GLU A 1 189 ? 4.627 -12.559 -1.318 1.00 98.69 189 GLU A C 1
ATOM 1405 O O . GLU A 1 189 ? 4.895 -12.651 -0.116 1.00 98.69 189 GLU A O 1
ATOM 1410 N N . VAL A 1 190 ? 3.956 -11.522 -1.827 1.00 98.81 190 VAL A N 1
ATOM 1411 C CA . VAL A 1 190 ? 3.524 -10.377 -1.013 1.00 98.81 190 VAL A CA 1
ATOM 1412 C C . VAL A 1 190 ? 2.493 -10.804 0.032 1.00 98.81 190 VAL A C 1
ATOM 1414 O O . VAL A 1 190 ? 2.539 -10.332 1.167 1.00 98.81 190 VAL A O 1
ATOM 1417 N N . PHE A 1 191 ? 1.603 -11.740 -0.298 1.00 98.81 191 PHE A N 1
ATOM 1418 C CA . PHE A 1 191 ? 0.643 -12.308 0.644 1.00 98.81 191 PHE A CA 1
ATOM 1419 C C . PHE A 1 191 ? 1.341 -13.061 1.785 1.00 98.81 191 PHE A C 1
ATOM 1421 O O . PHE A 1 191 ? 0.998 -12.857 2.948 1.00 98.81 191 PHE A O 1
ATOM 1428 N N . GLY A 1 192 ? 2.362 -13.870 1.483 1.00 98.56 192 GLY A N 1
ATOM 1429 C CA . GLY A 1 192 ? 3.165 -14.556 2.499 1.00 98.56 192 GLY A CA 1
ATOM 1430 C C . GLY A 1 192 ? 3.835 -13.585 3.475 1.00 98.56 192 GLY A C 1
ATOM 1431 O O . GLY A 1 192 ? 3.768 -13.789 4.688 1.00 98.56 192 GLY A O 1
ATOM 1432 N N . ARG A 1 193 ? 4.405 -12.485 2.961 1.00 98.38 193 ARG A N 1
ATOM 1433 C CA . ARG A 1 193 ? 4.963 -11.399 3.792 1.00 98.38 193 ARG A CA 1
ATOM 1434 C C . ARG A 1 193 ? 3.887 -10.705 4.629 1.00 98.38 193 ARG A C 1
ATOM 1436 O O . ARG A 1 193 ? 4.053 -10.498 5.827 1.00 98.38 193 ARG A O 1
ATOM 1443 N N . SER A 1 194 ? 2.736 -10.438 4.017 1.00 98.44 194 SER A N 1
ATOM 1444 C CA . SER A 1 194 ? 1.590 -9.811 4.683 1.00 98.44 194 SER A CA 1
ATOM 1445 C C . SER A 1 194 ? 1.081 -10.643 5.864 1.00 98.44 194 SER A C 1
ATOM 1447 O O . SER A 1 194 ? 0.810 -10.092 6.928 1.00 98.44 194 SER A O 1
ATOM 1449 N N . LEU A 1 195 ? 0.999 -11.971 5.723 1.00 97.69 195 LEU A N 1
ATOM 1450 C CA . LEU A 1 195 ? 0.619 -12.863 6.822 1.00 97.69 195 LEU A CA 1
ATOM 1451 C C . LEU A 1 195 ? 1.631 -12.844 7.970 1.00 97.69 195 LEU A C 1
ATOM 1453 O O . LEU A 1 195 ? 1.224 -12.808 9.130 1.00 97.69 195 LEU A O 1
ATOM 1457 N N . ALA A 1 196 ? 2.931 -12.849 7.665 1.00 96.00 196 ALA A N 1
ATOM 1458 C CA . ALA A 1 196 ? 3.969 -12.760 8.689 1.00 96.00 196 ALA A CA 1
ATOM 1459 C C . ALA A 1 196 ? 3.869 -11.437 9.471 1.00 96.00 196 ALA A C 1
ATOM 1461 O O . ALA A 1 196 ? 3.888 -11.448 10.704 1.00 96.00 196 ALA A O 1
ATOM 1462 N N . ALA A 1 197 ? 3.671 -10.317 8.768 1.00 95.44 197 ALA A N 1
ATOM 1463 C CA . ALA A 1 197 ? 3.495 -9.000 9.377 1.00 95.44 197 ALA A CA 1
ATOM 1464 C C . ALA A 1 197 ? 2.228 -8.914 10.251 1.00 95.44 197 ALA A C 1
ATOM 1466 O O . ALA A 1 197 ? 2.280 -8.389 11.366 1.00 95.44 197 ALA A O 1
ATOM 1467 N N . LEU A 1 198 ? 1.104 -9.476 9.790 1.00 94.00 198 LEU A N 1
ATOM 1468 C CA . LEU A 1 198 ? -0.137 -9.555 10.569 1.00 94.00 198 LEU A CA 1
ATOM 1469 C C . LEU A 1 198 ? 0.019 -10.454 11.808 1.00 94.00 198 LEU A C 1
ATOM 1471 O O . LEU A 1 198 ? -0.445 -10.096 12.892 1.00 94.00 198 LEU A O 1
ATOM 1475 N N . GLY A 1 199 ? 0.706 -11.592 11.673 1.00 85.88 199 GLY A N 1
ATOM 1476 C CA . GLY A 1 199 ? 0.960 -12.538 12.762 1.00 85.88 199 GLY A CA 1
ATOM 1477 C C . GLY A 1 199 ? 1.861 -11.968 13.860 1.00 85.88 199 GLY A C 1
ATOM 1478 O O . GLY A 1 199 ? 1.571 -12.145 15.041 1.00 85.88 199 GLY A O 1
ATOM 1479 N N . ALA A 1 200 ? 2.891 -11.199 13.495 1.00 76.00 200 ALA A N 1
ATOM 1480 C CA . ALA A 1 200 ? 3.768 -10.521 14.454 1.00 76.00 200 ALA A CA 1
ATOM 1481 C C . ALA A 1 200 ? 3.027 -9.485 15.327 1.00 76.00 200 ALA A C 1
ATOM 1483 O O . ALA A 1 200 ? 3.479 -9.157 16.425 1.00 76.00 200 ALA A O 1
ATOM 1484 N N . ARG A 1 201 ? 1.868 -8.986 14.869 1.00 67.75 201 ARG A N 1
ATOM 1485 C CA . ARG A 1 201 ? 1.012 -8.044 15.609 1.00 67.75 201 ARG A CA 1
ATOM 1486 C C . ARG A 1 201 ? -0.026 -8.740 16.512 1.00 67.75 201 ARG A C 1
ATOM 1488 O O . ARG A 1 201 ? -0.633 -8.087 17.367 1.00 67.75 201 ARG A O 1
ATOM 1495 N N . GLY A 1 202 ? -0.260 -10.043 16.343 1.00 51.78 202 GLY A N 1
ATOM 1496 C CA . GLY A 1 202 ? -1.446 -10.733 16.857 1.00 51.78 202 GLY A CA 1
ATOM 1497 C C . GLY A 1 202 ? -1.277 -11.496 18.175 1.00 51.78 202 GLY A C 1
ATOM 1498 O O . GLY A 1 202 ? -1.104 -12.700 18.112 1.00 51.78 202 GLY A O 1
ATOM 1499 N N . VAL A 1 203 ? -1.444 -10.817 19.330 1.00 39.88 203 VAL A N 1
ATOM 1500 C CA . VAL A 1 203 ? -2.209 -11.294 20.533 1.00 39.88 203 VAL A CA 1
ATOM 1501 C C . VAL A 1 203 ? -2.784 -10.120 21.384 1.00 39.88 203 VAL A C 1
ATOM 1503 O O . VAL A 1 203 ? -3.566 -10.335 22.298 1.00 39.88 203 VAL A O 1
ATOM 1506 N N . SER A 1 204 ? -2.465 -8.838 21.140 1.00 41.84 204 SER A N 1
ATOM 1507 C CA . SER A 1 204 ? -2.659 -7.792 22.181 1.00 41.84 204 SER A CA 1
ATOM 1508 C C . SER A 1 204 ? -3.923 -6.909 22.100 1.00 41.84 204 SER A C 1
ATOM 1510 O O . SER A 1 204 ? -4.167 -6.137 23.031 1.00 41.84 204 SER A O 1
ATOM 1512 N N . ARG A 1 205 ? -4.759 -6.965 21.051 1.00 49.53 205 ARG A N 1
ATOM 1513 C CA . ARG A 1 205 ? -5.901 -6.022 20.961 1.00 49.53 205 ARG A CA 1
ATOM 1514 C C . ARG A 1 205 ? -7.006 -6.273 22.001 1.00 49.53 205 ARG A C 1
ATOM 1516 O O . ARG A 1 205 ? -7.596 -5.302 22.465 1.00 49.53 205 ARG A O 1
ATOM 1523 N N . ASP A 1 206 ? -7.212 -7.514 22.450 1.00 41.31 206 ASP A N 1
ATOM 1524 C CA . ASP A 1 206 ? -8.193 -7.814 23.511 1.00 41.31 206 ASP A CA 1
ATOM 1525 C C . ASP A 1 206 ? -7.690 -7.412 24.918 1.00 41.31 206 ASP A C 1
ATOM 1527 O O . ASP A 1 206 ? -8.467 -7.065 25.808 1.00 41.31 206 ASP A O 1
ATOM 1531 N N . SER A 1 207 ? -6.368 -7.365 25.122 1.00 37.59 207 SER A N 1
ATOM 1532 C CA . SER A 1 207 ? -5.769 -7.048 26.427 1.00 37.59 207 SER A CA 1
ATOM 1533 C C . SER A 1 207 ? -5.656 -5.547 26.710 1.00 37.59 207 SER A C 1
ATOM 1535 O O . SER A 1 207 ? -5.730 -5.150 27.869 1.00 37.59 207 SER A O 1
ATOM 1537 N N . ARG A 1 208 ? -5.519 -4.686 25.688 1.00 41.66 208 ARG A N 1
ATOM 1538 C CA . ARG A 1 208 ? -5.420 -3.225 25.911 1.00 41.66 208 ARG A CA 1
ATOM 1539 C C . ARG A 1 208 ? -6.750 -2.602 26.330 1.00 41.66 208 ARG A C 1
ATOM 1541 O O . ARG A 1 208 ? -6.769 -1.751 27.210 1.00 41.66 208 ARG A O 1
ATOM 1548 N N . ARG A 1 209 ? -7.874 -3.101 25.803 1.00 40.84 209 ARG A N 1
ATOM 1549 C CA . ARG A 1 209 ? -9.205 -2.563 26.126 1.00 40.84 209 ARG A CA 1
ATOM 1550 C C . ARG A 1 209 ? -9.671 -2.899 27.549 1.00 40.84 209 ARG A C 1
ATOM 1552 O O . ARG A 1 209 ? -10.462 -2.155 28.114 1.00 40.84 209 ARG A O 1
ATOM 1559 N N . LYS A 1 210 ? -9.157 -3.978 28.155 1.00 34.66 210 LYS A N 1
ATOM 1560 C CA . LYS A 1 210 ? -9.448 -4.339 29.557 1.00 34.66 210 LYS A CA 1
ATOM 1561 C C . LYS A 1 210 ? -8.575 -3.604 30.582 1.00 34.66 210 LYS A C 1
ATOM 1563 O O . LYS A 1 210 ? -8.950 -3.560 31.745 1.00 34.66 210 LYS A O 1
ATOM 1568 N N . LEU A 1 211 ? -7.453 -3.009 30.171 1.00 35.94 211 LEU A N 1
ATOM 1569 C CA . LEU A 1 211 ? -6.568 -2.242 31.060 1.00 35.94 211 LEU A CA 1
ATOM 1570 C C . LEU A 1 211 ? -6.907 -0.743 31.114 1.00 35.94 211 LEU A C 1
ATOM 1572 O O . LEU A 1 211 ? -6.573 -0.090 32.096 1.00 35.94 211 LEU A O 1
ATOM 1576 N N . GLU A 1 212 ? -7.597 -0.214 30.102 1.00 34.62 212 GLU A N 1
ATOM 1577 C CA . GLU A 1 212 ? -7.979 1.207 30.024 1.00 34.62 212 GLU A CA 1
ATOM 1578 C C . GLU A 1 212 ? -9.377 1.503 30.595 1.00 34.62 212 GLU A C 1
ATOM 1580 O O . GLU A 1 212 ? -9.661 2.631 30.966 1.00 34.62 212 GLU A O 1
ATOM 1585 N N . VAL A 1 213 ? -10.233 0.481 30.733 1.00 40.16 213 VAL A N 1
ATOM 1586 C CA . VAL A 1 213 ? -11.548 0.577 31.410 1.00 40.16 213 VAL A CA 1
ATOM 1587 C C . VAL A 1 213 ? -11.450 0.191 32.900 1.00 40.16 213 VAL A C 1
ATOM 1589 O O . VAL A 1 213 ? -12.422 0.287 33.642 1.00 40.16 213 VAL A O 1
ATOM 1592 N N . ALA A 1 214 ? -10.271 -0.252 33.350 1.00 39.53 214 ALA A N 1
ATOM 1593 C CA . ALA A 1 214 ? -9.987 -0.651 34.731 1.00 39.53 214 ALA A CA 1
ATOM 1594 C C . ALA A 1 214 ? -9.082 0.349 35.486 1.00 39.53 214 ALA A C 1
ATOM 1596 O O . ALA A 1 214 ? -8.499 -0.008 36.512 1.00 39.53 214 ALA A O 1
ATOM 1597 N N . ARG A 1 215 ? -8.943 1.578 34.980 1.00 38.56 215 ARG A N 1
ATOM 1598 C CA . ARG A 1 215 ? -8.309 2.717 35.662 1.00 38.56 215 ARG A CA 1
ATOM 1599 C C . ARG A 1 215 ? -9.313 3.847 35.805 1.00 38.56 215 ARG A C 1
ATOM 1601 O O . ARG A 1 215 ? -9.174 4.589 36.798 1.00 38.56 215 ARG A O 1
#

pLDDT: mean 90.44, std 17.4, range [34.62, 98.88]